Protein AF-A0A3C1F2N9-F1 (afdb_monomer)

Radius of gyration: 32.46 Å; Cα contacts (8 Å, |Δi|>4): 473; chains: 1; bounding box: 96×46×78 Å

pLDDT: mean 92.67, std 8.42, range [58.84, 98.56]

Solvent-accessible surface area (backbone atoms only — not comparable to full-atom values): 13634 Å² total; per-residue (Å²): 131,57,74,66,58,51,49,56,52,47,53,58,48,49,55,59,59,73,67,54,66,86,82,80,85,79,81,83,83,86,71,91,70,92,86,68,93,76,88,75,76,88,83,83,73,86,70,96,64,85,70,49,62,65,48,58,42,73,50,78,41,73,42,70,48,99,85,72,48,78,41,68,51,26,33,44,36,40,30,24,70,28,46,51,86,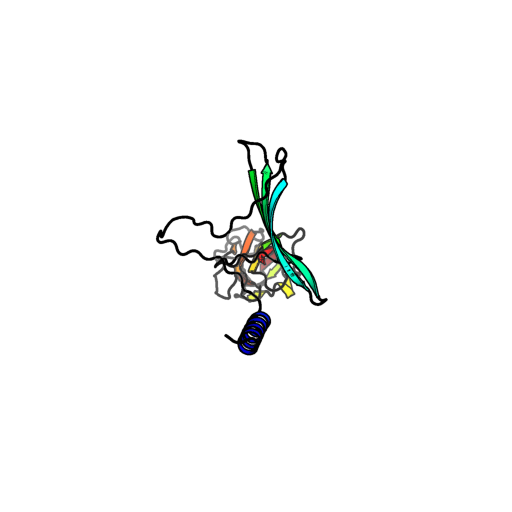100,60,62,38,72,48,78,46,80,50,55,60,73,99,63,77,89,79,71,90,54,98,61,92,83,62,50,79,46,81,46,97,66,59,38,55,29,94,84,23,71,50,52,59,33,44,60,39,69,65,40,81,42,57,35,43,80,57,35,66,40,72,80,58,27,50,26,37,31,33,42,39,37,36,24,26,65,50,13,46,84,36,84,74,70,23,33,48,30,43,13,46,49,87,48,85,100,50,54,92,43,68,39,60,30,43,56,35,60,55,61,44,79,28,74,40,75,46,77,39,49,28,29,95,68,28,24,37,20,38,32,35,35,34,77,42,81,50,31,24,28,32,33,47,33,36,43,28,36,25,79

Nearest PDB structures (foldseek):
  5awq-assembly1_A  TM=3.023E-01  e=1.878E-04  Arthrobacter globiformis
  2zex-assembly1_A  TM=3.766E-01  e=2.790E-01  Caldanaerobius polysaccharolyticus
  2w87-assembly2_B  TM=3.533E-01  e=3.443E-01  Cellvibrio japonicus
  8dhl-assembly1_A  TM=2.634E-01  e=5.823E-01  Tannerella forsythia
  4xup-assembly4_D  TM=3.155E-01  e=1.850E+00  Paenibacillus barcinonensis

Foldseek 3Di:
DDPVVVVVVVVVVVVVVVPDPDDDDDQDDDDPDDDDDDDSDDWDDDDPDQDAFFDKTKDFDWDADPVRDIDGQKMWMKGFNGSDPPPTDIDIDITGPDDDDPDDPDPDDAWDKDFAPFWQFFPVFAFFFAAWDAWDKDPCCVGRVDDKQFFKFKKKKKKFFQPQQQDPPQFFKAKAQDRDGPDHPDTQGRHNPHHRDMGIDIDIYTHYRTRIMIMGGHYPGGRGMTIHMITRITID

Mean predicted aligned error: 10.33 Å

Secondary structure (DSSP, 8-state):
--HHHHHHHHHHHHHHHHT--S---------S-SS----S-------SS---TT-EEEEEEEEE-TTS-EEEEEEEEEEEEE-STTS-EEEEEEEESSS-------SS----EEEEEEEE--TTSEEEEE--EEEEEE-HHHHS-PPTT-SEEEEEEEEEETTGGG--S--EEEEESS--TT--SEEEE-TTSPTTPPEEEEEEEE--SSS-EEEEEE-SSTT-EEEEEEEEEEE-

Structure (mmCIF, N/CA/C/O backbone):
data_AF-A0A3C1F2N9-F1
#
_entry.id   AF-A0A3C1F2N9-F1
#
loop_
_atom_site.group_PDB
_atom_site.id
_atom_site.type_symbol
_atom_site.label_atom_id
_atom_site.label_alt_id
_atom_site.label_comp_id
_atom_site.label_asym_id
_atom_site.label_entity_id
_atom_site.label_seq_id
_atom_site.pdbx_PDB_ins_code
_atom_site.Cartn_x
_atom_site.Cartn_y
_atom_site.Cartn_z
_atom_site.occupancy
_atom_site.B_iso_or_equiv
_atom_site.auth_seq_id
_atom_site.auth_comp_id
_atom_site.auth_asym_id
_atom_site.auth_atom_id
_atom_site.pdbx_PDB_model_num
ATOM 1 N N . MET A 1 1 ? -65.273 -6.745 33.986 1.00 74.75 1 MET A N 1
ATOM 2 C CA . MET A 1 1 ? -64.503 -7.707 33.183 1.00 74.75 1 MET A CA 1
ATOM 3 C C . MET A 1 1 ? -64.586 -9.055 33.870 1.00 74.75 1 MET A C 1
ATOM 5 O O . MET A 1 1 ? -64.171 -9.152 35.025 1.00 74.75 1 MET A O 1
ATOM 9 N N . ASN A 1 2 ? -65.210 -10.035 33.226 1.00 91.38 2 ASN A N 1
ATOM 10 C CA . ASN A 1 2 ? -65.365 -11.382 33.776 1.00 91.38 2 ASN A CA 1
ATOM 11 C C . ASN A 1 2 ? -64.023 -12.151 33.722 1.00 91.38 2 ASN A C 1
ATOM 13 O O . ASN A 1 2 ? -63.030 -11.664 33.172 1.00 91.38 2 ASN A O 1
ATOM 17 N N . ALA A 1 3 ? -63.949 -13.314 34.372 1.00 90.75 3 ALA A N 1
ATOM 18 C CA . ALA A 1 3 ? -62.704 -14.081 34.462 1.00 90.75 3 ALA A CA 1
ATOM 19 C C . ALA A 1 3 ? -62.175 -14.512 33.080 1.00 90.75 3 ALA A C 1
ATOM 21 O O . ALA A 1 3 ? -60.969 -14.463 32.847 1.00 90.75 3 ALA A O 1
ATOM 22 N N . GLU A 1 4 ? -63.068 -14.842 32.150 1.00 94.00 4 GLU A N 1
ATOM 23 C CA . GLU A 1 4 ? -62.726 -15.261 30.787 1.00 94.00 4 GLU A CA 1
ATOM 24 C C . GLU A 1 4 ? -62.135 -14.109 29.966 1.00 94.00 4 GLU A C 1
ATOM 26 O O . GLU A 1 4 ? -61.122 -14.273 29.292 1.00 94.00 4 GLU A O 1
ATOM 31 N N . GLU A 1 5 ? -62.683 -12.902 30.094 1.00 94.56 5 GLU A N 1
ATOM 32 C CA . GLU A 1 5 ? -62.154 -11.694 29.457 1.00 94.56 5 GLU A CA 1
ATOM 33 C C . GLU A 1 5 ? -60.756 -11.335 29.984 1.00 94.56 5 GLU A C 1
ATOM 35 O O . GLU A 1 5 ? -59.907 -10.867 29.222 1.00 94.56 5 GLU A O 1
ATOM 40 N N . ARG A 1 6 ? -60.482 -11.585 31.274 1.00 94.06 6 ARG A N 1
ATOM 41 C CA . ARG A 1 6 ? -59.146 -11.386 31.867 1.00 94.06 6 ARG A CA 1
ATOM 42 C C . ARG A 1 6 ? -58.133 -12.385 31.319 1.00 94.06 6 ARG A C 1
ATOM 44 O O . ARG A 1 6 ? -57.010 -11.983 31.018 1.00 94.06 6 ARG A O 1
ATOM 51 N N . ILE A 1 7 ? -58.526 -13.650 31.184 1.00 94.12 7 ILE A N 1
ATOM 52 C CA . ILE A 1 7 ? -57.681 -14.720 30.639 1.00 94.12 7 ILE A CA 1
ATOM 53 C C . ILE A 1 7 ? -57.395 -14.455 29.158 1.00 94.12 7 ILE A C 1
ATOM 55 O O . ILE A 1 7 ? -56.233 -14.382 28.773 1.00 94.12 7 ILE A O 1
ATOM 59 N N . ALA A 1 8 ? -58.415 -14.140 28.358 1.00 92.94 8 ALA A N 1
ATOM 60 C CA . ALA A 1 8 ? -58.239 -13.804 26.947 1.00 92.94 8 ALA A CA 1
ATOM 61 C C . ALA A 1 8 ? -57.370 -12.546 26.741 1.00 92.94 8 ALA A C 1
ATOM 63 O O . ALA A 1 8 ? -56.614 -12.449 25.773 1.00 92.94 8 ALA A O 1
ATOM 64 N N . ALA A 1 9 ? -57.451 -11.557 27.638 1.00 91.69 9 ALA A N 1
ATOM 65 C CA . ALA A 1 9 ? -56.579 -10.384 27.599 1.00 91.69 9 ALA A CA 1
ATOM 66 C C . ALA A 1 9 ? -55.122 -10.721 27.962 1.00 91.69 9 ALA A C 1
ATOM 68 O O . ALA A 1 9 ? -54.203 -10.144 27.375 1.00 91.69 9 ALA A O 1
ATOM 69 N N . LEU A 1 10 ? -54.912 -11.646 28.904 1.00 92.06 10 LEU A N 1
ATOM 70 C CA . LEU A 1 10 ? -53.595 -12.167 29.274 1.00 92.06 10 LEU A CA 1
ATOM 71 C C . LEU A 1 10 ? -52.979 -12.973 28.131 1.00 92.06 10 LEU A C 1
ATOM 73 O O . LEU A 1 10 ? -51.856 -12.675 27.741 1.00 92.06 10 LEU A O 1
ATOM 77 N N . GLU A 1 11 ? -53.723 -13.888 27.518 1.00 93.00 11 GLU A N 1
ATOM 78 C CA . GLU A 1 11 ? -53.272 -14.686 26.370 1.00 93.00 11 GLU A CA 1
ATOM 79 C C . GLU A 1 11 ? -52.889 -13.797 25.179 1.00 93.00 11 GLU A C 1
ATOM 81 O O . GLU A 1 11 ? -51.814 -13.945 24.604 1.00 93.00 11 GLU A O 1
ATOM 86 N N . ARG A 1 12 ? -53.686 -12.761 24.871 1.00 90.62 12 ARG A N 1
ATOM 87 C CA . ARG A 1 12 ? -53.341 -11.762 23.836 1.00 90.62 12 ARG A CA 1
ATOM 88 C C . ARG A 1 12 ? -52.124 -10.909 24.184 1.00 90.62 12 ARG A C 1
ATOM 90 O O . ARG A 1 12 ? -51.544 -10.263 23.308 1.00 90.62 12 ARG A O 1
ATOM 97 N N . ARG A 1 13 ? -51.795 -10.778 25.466 1.00 87.31 13 ARG A N 1
ATOM 98 C CA . ARG A 1 13 ? -50.642 -10.004 25.933 1.00 87.31 13 ARG A CA 1
ATOM 99 C C . ARG A 1 13 ? -49.384 -10.866 25.931 1.00 87.31 13 ARG A C 1
ATOM 101 O O . ARG A 1 13 ? -48.349 -10.364 25.516 1.00 87.31 13 ARG A O 1
ATOM 108 N N . ILE A 1 14 ? -49.508 -12.141 26.284 1.00 82.88 14 ILE A N 1
ATOM 109 C CA . ILE A 1 14 ? -48.462 -13.164 26.185 1.00 82.88 14 ILE A CA 1
ATOM 110 C C . ILE A 1 14 ? -48.089 -13.392 24.716 1.00 82.88 14 ILE A C 1
ATOM 112 O O . ILE A 1 14 ? -46.936 -13.184 24.359 1.00 82.88 14 ILE A O 1
ATOM 116 N N . ALA A 1 15 ? -49.064 -13.604 23.827 1.00 80.38 15 ALA A N 1
ATOM 117 C CA . ALA A 1 15 ? -48.811 -13.754 22.390 1.00 80.38 15 ALA A CA 1
ATOM 118 C C . ALA A 1 15 ? -48.141 -12.514 21.758 1.00 80.38 15 ALA A C 1
ATOM 120 O O . ALA A 1 15 ? -47.354 -12.617 20.820 1.00 80.38 15 ALA A O 1
ATOM 121 N N . ARG A 1 16 ? -48.419 -11.312 22.287 1.00 77.44 16 ARG A N 1
ATOM 122 C CA . ARG A 1 16 ? -47.748 -10.068 21.869 1.00 77.44 16 ARG A CA 1
ATOM 123 C C . ARG A 1 16 ? -46.351 -9.892 22.445 1.00 77.44 16 ARG A C 1
ATOM 125 O O . ARG A 1 16 ? -45.623 -9.054 21.931 1.00 77.44 16 ARG A O 1
ATOM 132 N N . LEU A 1 17 ? -46.006 -10.598 23.515 1.00 73.06 17 LEU A N 1
ATOM 133 C CA . LEU A 1 17 ? -44.662 -10.610 24.085 1.00 73.06 17 LEU A CA 1
ATOM 134 C C . LEU A 1 17 ? -43.795 -11.661 23.384 1.00 73.06 17 LEU A C 1
ATOM 136 O O . LEU A 1 17 ? -42.648 -11.364 23.077 1.00 73.06 17 LEU A O 1
ATOM 140 N N . GLU A 1 18 ? -44.368 -12.818 23.052 1.00 75.88 18 GLU A N 1
ATOM 141 C CA . GLU A 1 18 ? -43.702 -13.915 22.337 1.00 75.88 18 GLU A CA 1
ATOM 142 C C . GLU A 1 18 ? -43.417 -13.589 20.861 1.00 75.88 18 GLU A C 1
ATOM 144 O O . GLU A 1 18 ? -42.431 -14.063 20.311 1.00 75.88 18 GLU A O 1
ATOM 149 N N . ASN A 1 19 ? -44.230 -12.735 20.223 1.00 66.25 19 ASN A N 1
ATOM 150 C CA . ASN A 1 19 ? -44.076 -12.354 18.811 1.00 66.25 19 ASN A CA 1
ATOM 151 C C . ASN A 1 19 ? -43.310 -11.032 18.592 1.00 66.25 19 ASN A C 1
ATOM 153 O O . ASN A 1 19 ? -43.388 -10.419 17.525 1.00 66.25 19 ASN A O 1
ATOM 157 N N . ARG A 1 20 ? -42.605 -10.524 19.610 1.00 61.69 20 ARG A N 1
ATOM 158 C CA . ARG A 1 20 ? -41.685 -9.396 19.413 1.00 61.69 20 ARG A CA 1
ATOM 159 C C . ARG A 1 20 ? -40.418 -9.997 18.824 1.00 61.69 20 ARG A C 1
ATOM 161 O O . ARG A 1 20 ? -39.712 -10.712 19.524 1.00 61.69 20 ARG A O 1
ATOM 168 N N . GLY A 1 21 ? -40.146 -9.721 17.549 1.00 67.88 21 GLY A N 1
ATOM 169 C CA . GLY A 1 21 ? -38.832 -9.989 16.957 1.00 67.88 21 GLY A CA 1
ATOM 170 C C . GLY A 1 21 ? -37.690 -9.390 17.802 1.00 67.88 21 GLY A C 1
ATOM 171 O O . GLY A 1 21 ? -37.959 -8.692 18.787 1.00 67.88 21 GLY A O 1
ATOM 172 N N . PRO A 1 22 ? -36.419 -9.641 17.441 1.00 68.06 22 PRO A N 1
ATOM 173 C CA . PRO A 1 22 ? -35.274 -9.228 18.249 1.00 68.06 22 PRO A CA 1
ATOM 174 C C . PRO A 1 22 ? -35.397 -7.756 18.660 1.00 68.06 22 PRO A C 1
ATOM 176 O O . PRO A 1 22 ? -35.667 -6.872 17.844 1.00 68.06 22 PRO A O 1
ATOM 179 N N . LEU A 1 23 ? -35.285 -7.514 19.964 1.00 64.56 23 LEU A N 1
ATOM 180 C CA . LEU A 1 23 ? -35.515 -6.212 20.574 1.00 64.56 23 LEU A CA 1
ATOM 181 C C . LEU A 1 23 ? -34.331 -5.306 20.209 1.00 64.56 23 LEU A C 1
ATOM 183 O O . LEU A 1 23 ? -33.275 -5.376 20.827 1.00 64.56 23 LEU A O 1
ATOM 187 N N . MET A 1 24 ? -34.482 -4.491 19.165 1.00 72.75 24 MET A N 1
ATOM 188 C CA . MET A 1 24 ? -33.452 -3.533 18.761 1.00 72.75 24 MET A CA 1
ATOM 189 C C . MET A 1 24 ? -33.426 -2.371 19.762 1.00 72.75 24 MET A C 1
ATOM 191 O O . MET A 1 24 ? -34.362 -1.571 19.821 1.00 72.75 24 MET A O 1
ATOM 195 N N . GLY A 1 25 ? -32.372 -2.293 20.575 1.00 79.12 25 GLY A N 1
ATOM 196 C CA . GLY A 1 25 ? -32.116 -1.146 21.443 1.00 79.12 25 GLY A CA 1
ATOM 197 C C . GLY A 1 25 ? -31.547 0.014 20.630 1.00 79.12 25 GLY A C 1
ATOM 198 O O . GLY A 1 25 ? -30.480 -0.121 20.042 1.00 79.12 25 GLY A O 1
ATOM 199 N N . ALA A 1 26 ? -32.252 1.143 20.587 1.00 82.31 26 ALA A N 1
ATOM 200 C CA . ALA A 1 26 ? -31.750 2.387 20.010 1.00 82.31 26 ALA A CA 1
ATOM 201 C C . ALA A 1 26 ? -31.610 3.440 21.116 1.00 82.31 26 ALA A C 1
ATOM 203 O O . ALA A 1 26 ? -32.555 3.677 21.871 1.00 82.31 26 ALA A O 1
ATOM 204 N N . PHE A 1 27 ? -30.442 4.074 21.190 1.00 87.81 27 PHE A N 1
ATOM 205 C CA . PHE A 1 27 ? -30.207 5.275 21.989 1.00 87.81 27 PHE A CA 1
ATOM 206 C C . PHE A 1 27 ? -30.255 6.462 21.024 1.00 87.81 27 PHE A C 1
ATOM 208 O O . PHE A 1 27 ? -29.579 6.444 20.000 1.00 87.81 27 PHE A O 1
ATOM 215 N N . THR A 1 28 ? -31.146 7.427 21.258 1.00 88.38 28 THR A N 1
ATOM 216 C CA . THR A 1 28 ? -31.300 8.602 20.386 1.00 88.38 28 THR A CA 1
ATOM 217 C C . THR A 1 28 ? -31.839 9.771 21.194 1.00 88.38 28 THR A C 1
ATOM 219 O O . THR A 1 28 ? -32.863 9.632 21.869 1.00 88.38 28 THR A O 1
ATOM 222 N N . MET A 1 29 ? -31.207 10.938 21.080 1.00 87.50 29 MET A N 1
ATOM 223 C CA . MET A 1 29 ? -31.711 12.196 21.618 1.00 87.50 29 MET A CA 1
ATOM 224 C C . MET A 1 29 ? -31.831 13.246 20.510 1.00 87.50 29 MET A C 1
ATOM 226 O O . MET A 1 29 ? -31.045 13.300 19.572 1.00 87.50 29 MET A O 1
ATOM 230 N N . LYS A 1 30 ? -32.846 14.110 20.600 1.00 90.88 30 LYS A N 1
ATOM 231 C CA . LYS A 1 30 ? -33.074 15.185 19.623 1.00 90.88 30 LYS A CA 1
ATOM 232 C C . LYS A 1 30 ? -33.126 16.547 20.319 1.00 90.88 30 LYS A C 1
ATOM 234 O O . LYS A 1 30 ? -34.219 17.087 20.511 1.00 90.88 30 LYS A O 1
ATOM 239 N N . PRO A 1 31 ? -31.976 17.095 20.747 1.00 89.75 31 PRO A N 1
ATOM 240 C CA . PRO A 1 31 ? -31.937 18.410 21.367 1.00 89.75 31 PRO A CA 1
ATOM 241 C C . PRO A 1 31 ? -32.157 19.514 20.325 1.00 89.75 31 PRO A C 1
ATOM 243 O O . PRO A 1 31 ? -31.911 19.333 19.135 1.00 89.75 31 PRO A O 1
ATOM 246 N N . ALA A 1 32 ? -32.633 20.675 20.778 1.00 92.31 32 ALA A N 1
ATOM 247 C CA . ALA A 1 32 ? -32.850 21.837 19.911 1.00 92.31 32 ALA A CA 1
ATOM 248 C C . ALA A 1 32 ? -31.547 22.585 19.560 1.00 92.31 32 ALA A C 1
ATOM 250 O O . ALA A 1 32 ? -31.518 23.341 18.592 1.00 92.31 32 ALA A O 1
ATOM 251 N N . ALA A 1 33 ? -30.482 22.394 20.346 1.00 91.06 33 ALA A N 1
ATOM 252 C CA . ALA A 1 33 ? -29.176 22.987 20.089 1.00 91.06 33 ALA A CA 1
ATOM 253 C C . ALA A 1 33 ? -28.504 22.313 18.883 1.00 91.06 33 ALA A C 1
ATOM 255 O O . ALA A 1 33 ? -28.470 21.090 18.785 1.00 91.06 33 ALA A O 1
ATOM 256 N N . THR A 1 34 ? -27.962 23.114 17.965 1.00 91.75 34 THR A N 1
ATOM 257 C CA . THR A 1 34 ? -27.444 22.634 16.671 1.00 91.75 34 THR A CA 1
ATOM 258 C C . THR A 1 34 ? -25.924 22.472 16.633 1.00 91.75 34 THR A C 1
ATOM 260 O O . THR A 1 34 ? -25.379 22.086 15.604 1.00 91.75 34 THR A O 1
ATOM 263 N N . ASN A 1 35 ? -25.221 22.822 17.710 1.00 88.12 35 ASN A N 1
ATOM 264 C CA . ASN A 1 35 ? -23.758 22.920 17.743 1.00 88.12 35 ASN A CA 1
ATOM 265 C C . ASN A 1 35 ? -23.167 22.598 19.127 1.00 88.12 35 ASN A C 1
ATOM 267 O O . ASN A 1 35 ? -22.159 23.176 19.530 1.00 88.12 35 ASN A O 1
ATOM 271 N N . THR A 1 36 ? -23.802 21.692 19.865 1.00 92.00 36 THR A N 1
ATOM 272 C CA . THR A 1 36 ? -23.346 21.247 21.187 1.00 92.00 36 THR A CA 1
ATOM 273 C C . THR A 1 36 ? -23.071 19.751 21.170 1.00 92.00 36 THR A C 1
ATOM 275 O O . THR A 1 36 ? -23.810 19.001 20.535 1.00 92.00 36 THR A O 1
ATOM 278 N N . VAL A 1 37 ? -22.036 19.314 21.888 1.00 89.38 37 VAL A N 1
ATOM 279 C CA . VAL A 1 37 ? -21.793 17.886 22.138 1.00 89.38 37 VAL A CA 1
ATOM 280 C C . VAL A 1 37 ? -22.888 17.351 23.056 1.00 89.38 37 VAL A C 1
ATOM 282 O O . VAL A 1 37 ? -23.317 18.036 23.985 1.00 89.38 37 VAL A O 1
ATOM 285 N N . VAL A 1 38 ? -23.363 16.147 22.757 1.00 91.06 38 VAL A N 1
ATOM 286 C CA . VAL A 1 38 ? -24.463 15.489 23.450 1.00 91.06 38 VAL A CA 1
ATOM 287 C C . VAL A 1 38 ? -24.060 14.048 23.728 1.00 91.06 38 VAL A C 1
ATOM 289 O O . VAL A 1 38 ? -23.793 13.298 22.791 1.00 91.06 38 VAL A O 1
ATOM 292 N N . ASP A 1 39 ? -24.052 13.659 24.999 1.00 91.75 39 ASP A N 1
ATOM 293 C CA . ASP A 1 39 ? -23.747 12.287 25.397 1.00 91.75 39 ASP A CA 1
ATOM 294 C C . ASP A 1 39 ? -25.025 11.437 25.349 1.00 91.75 39 ASP A C 1
ATOM 296 O O . ASP A 1 39 ? -25.933 11.614 26.162 1.00 91.75 39 ASP A O 1
ATOM 300 N N . GLU A 1 40 ? -25.115 10.513 24.391 1.00 89.31 40 GLU A N 1
ATOM 301 C CA . GLU A 1 40 ? -26.252 9.580 24.280 1.00 89.31 40 GLU A CA 1
ATOM 302 C C . GLU A 1 40 ? -26.006 8.240 24.994 1.00 89.31 40 GLU A C 1
ATOM 304 O O . GLU A 1 40 ? -26.956 7.570 25.400 1.00 89.31 40 GLU A O 1
ATOM 309 N N . LEU A 1 41 ? -24.737 7.861 25.182 1.00 90.25 41 LEU A N 1
ATOM 310 C CA . LEU A 1 41 ? -24.313 6.648 25.879 1.00 90.25 41 LEU A CA 1
ATOM 311 C C . LEU A 1 41 ? -23.116 6.965 26.783 1.00 90.25 41 LEU A C 1
ATOM 313 O O . LEU A 1 41 ? -22.061 7.372 26.304 1.00 90.25 41 LEU A O 1
ATOM 317 N N . ARG A 1 42 ? -23.274 6.741 28.091 1.00 91.00 42 ARG A N 1
ATOM 318 C CA . ARG A 1 42 ? -22.216 6.896 29.098 1.00 91.00 42 ARG A CA 1
ATOM 319 C C . ARG A 1 42 ? -21.815 5.522 29.624 1.00 91.00 42 ARG A C 1
ATOM 321 O O . ARG A 1 42 ? -22.654 4.807 30.168 1.00 91.00 42 ARG A O 1
ATOM 328 N N . VAL A 1 43 ? -20.540 5.173 29.474 1.00 92.88 43 VAL A N 1
ATOM 329 C CA . VAL A 1 43 ? -19.970 3.902 29.940 1.00 92.88 43 VAL A CA 1
ATOM 330 C C . VAL A 1 43 ? -18.891 4.215 30.963 1.00 92.88 43 VAL A C 1
ATOM 332 O O . VAL A 1 43 ? -17.950 4.944 30.662 1.00 92.88 43 VAL A O 1
ATOM 335 N N . GLU A 1 44 ? -19.031 3.695 32.181 1.00 94.19 44 GLU A N 1
ATOM 336 C CA . GLU A 1 44 ? -18.124 4.030 33.278 1.00 94.19 44 GLU A CA 1
ATOM 337 C C . GLU A 1 44 ? -17.705 2.821 34.088 1.00 94.19 44 GLU A C 1
ATOM 339 O O . GLU A 1 44 ? -18.496 1.924 34.381 1.00 94.19 44 GLU A O 1
ATOM 344 N N . ARG A 1 45 ? -16.449 2.866 34.528 1.00 93.88 45 ARG A N 1
ATOM 345 C CA . ARG A 1 45 ? -15.900 1.975 35.537 1.00 93.88 45 ARG A CA 1
ATOM 346 C C . ARG A 1 45 ? -15.325 2.817 36.666 1.00 93.88 45 ARG A C 1
ATOM 348 O O . ARG A 1 45 ? -14.465 3.660 36.436 1.00 93.88 45 ARG A O 1
ATOM 355 N N . LEU A 1 46 ? -15.761 2.536 37.888 1.00 94.19 46 LEU A N 1
ATOM 356 C CA . LEU A 1 46 ? -15.218 3.119 39.114 1.00 94.19 46 LEU A CA 1
ATOM 357 C C . LEU A 1 46 ? -14.480 2.033 39.907 1.00 94.19 46 LEU A C 1
ATOM 359 O O . LEU A 1 46 ? -14.834 0.855 39.831 1.00 94.19 46 LEU A O 1
ATOM 363 N N . CYS A 1 47 ? -13.463 2.417 40.677 1.00 93.62 47 CYS A N 1
ATOM 364 C CA . CYS A 1 47 ? -12.799 1.534 41.635 1.00 93.62 47 CYS A CA 1
ATOM 365 C C . CYS A 1 47 ? -12.998 2.049 43.063 1.00 93.62 47 CYS A C 1
ATOM 367 O O . CYS A 1 47 ? -13.053 3.252 43.298 1.00 93.62 47 CYS A O 1
ATOM 369 N N . SER A 1 48 ? -13.099 1.134 44.027 1.00 94.75 48 SER A N 1
ATOM 370 C CA . SER A 1 48 ? -13.200 1.471 45.454 1.00 94.75 48 SER A CA 1
ATOM 371 C C . SER A 1 48 ? -11.849 1.795 46.106 1.00 94.75 48 SER A C 1
ATOM 373 O O . SER A 1 48 ? -11.819 2.267 47.239 1.00 94.75 48 SER A O 1
ATOM 375 N N . GLY A 1 49 ? -10.738 1.522 45.414 1.00 94.38 49 GLY A N 1
ATOM 376 C CA . GLY A 1 49 ? -9.379 1.869 45.832 1.00 94.38 49 GLY A CA 1
ATOM 377 C C . GLY A 1 49 ? -8.773 2.984 44.978 1.00 94.38 49 GLY A C 1
ATOM 378 O O . GLY A 1 49 ? -9.461 3.612 44.175 1.00 94.38 49 GLY A O 1
ATOM 379 N N . THR A 1 50 ? -7.467 3.202 45.121 1.00 95.00 50 THR A N 1
ATOM 380 C CA . THR A 1 50 ? -6.716 4.112 44.246 1.00 95.00 50 THR A CA 1
ATOM 381 C C . THR A 1 50 ? -6.616 3.512 42.846 1.00 95.00 50 THR A C 1
ATOM 383 O O . THR A 1 50 ? -6.096 2.408 42.683 1.00 95.00 50 THR A O 1
ATOM 386 N N . ALA A 1 51 ? -7.115 4.232 41.841 1.00 95.94 51 ALA A N 1
ATOM 387 C CA . ALA A 1 51 ? -6.973 3.848 40.443 1.00 95.94 51 ALA A CA 1
ATOM 388 C C . ALA A 1 51 ? -5.488 3.700 40.074 1.00 95.94 51 ALA A C 1
ATOM 390 O O . ALA A 1 51 ? -4.681 4.579 40.376 1.00 95.94 51 ALA A O 1
ATOM 391 N N . ALA A 1 52 ? -5.143 2.590 39.430 1.00 96.62 52 ALA A N 1
ATOM 392 C CA . ALA A 1 52 ? -3.797 2.308 38.944 1.00 96.62 52 ALA A CA 1
ATOM 393 C C . ALA A 1 52 ? -3.750 2.389 37.413 1.00 96.62 52 ALA A C 1
ATOM 395 O O . ALA A 1 52 ? -4.789 2.296 36.749 1.00 96.62 52 ALA A O 1
ATOM 396 N N . ASP A 1 53 ? -2.546 2.544 36.866 1.00 97.25 53 ASP A N 1
ATOM 397 C CA . ASP A 1 53 ? -2.304 2.527 35.423 1.00 97.25 53 ASP A CA 1
ATOM 398 C C . ASP A 1 53 ? -2.883 1.247 34.800 1.00 97.25 53 ASP A C 1
ATOM 400 O O . ASP A 1 53 ? -2.775 0.152 35.358 1.00 97.25 53 ASP A O 1
ATOM 404 N N . GLY A 1 54 ? -3.550 1.390 33.657 1.00 94.75 54 GLY A N 1
ATOM 405 C CA . GLY A 1 54 ? -4.281 0.310 32.997 1.00 94.75 54 GLY A CA 1
ATOM 406 C C . GLY A 1 54 ? -5.749 0.176 33.416 1.00 94.75 54 GLY A C 1
ATOM 407 O O . GLY A 1 54 ? -6.454 -0.677 32.874 1.00 94.75 54 GLY A O 1
ATOM 408 N N . ILE A 1 55 ? -6.261 1.003 34.339 1.00 96.75 55 ILE A N 1
ATOM 409 C CA . ILE A 1 55 ? -7.712 1.081 34.555 1.00 96.75 55 ILE A CA 1
ATOM 410 C C . ILE A 1 55 ? -8.403 1.617 33.292 1.00 96.75 55 ILE A C 1
ATOM 412 O O . ILE A 1 55 ? -7.956 2.583 32.681 1.00 96.75 55 ILE A O 1
ATOM 416 N N . GLY A 1 56 ? -9.509 0.995 32.897 1.00 95.38 56 GLY A N 1
ATOM 417 C CA . GLY A 1 56 ? -10.228 1.357 31.680 1.00 95.38 56 GLY A CA 1
ATOM 418 C C . GLY A 1 56 ? -11.631 0.774 31.623 1.00 95.38 56 GLY A C 1
ATOM 419 O O . GLY A 1 56 ? -12.009 -0.034 32.480 1.00 95.38 56 GLY A O 1
ATOM 420 N N . VAL A 1 57 ? -12.384 1.200 30.615 1.00 96.81 57 VAL A N 1
ATOM 421 C CA . VAL A 1 57 ? -13.756 0.785 30.311 1.00 96.81 57 VAL A CA 1
ATOM 422 C C . VAL A 1 57 ? -13.854 0.412 28.833 1.00 96.81 57 VAL A C 1
ATOM 424 O O . VAL A 1 57 ? -13.138 0.990 28.019 1.00 96.81 57 VAL A O 1
ATOM 427 N N . GLY A 1 58 ? -14.722 -0.540 28.491 1.00 95.19 58 GLY A N 1
ATOM 428 C CA . GLY A 1 58 ? -14.854 -1.043 27.127 1.00 95.19 58 GLY A CA 1
ATOM 429 C C . GLY A 1 58 ? -16.294 -1.321 26.711 1.00 95.19 58 GLY A C 1
ATOM 430 O O . GLY A 1 58 ? -17.183 -1.488 27.549 1.00 95.19 58 GLY A O 1
ATOM 431 N N . LEU A 1 59 ? -16.501 -1.364 25.399 1.00 95.00 59 LEU A N 1
ATOM 432 C CA . LEU A 1 59 ? -17.724 -1.770 24.716 1.00 95.00 59 LEU A CA 1
ATOM 433 C C . LEU A 1 59 ? -17.396 -2.970 23.817 1.00 95.00 59 LEU A C 1
ATOM 435 O O . LEU A 1 59 ? -16.874 -2.763 22.718 1.00 95.00 59 LEU A O 1
ATOM 439 N N . PRO A 1 60 ? -17.672 -4.206 24.267 1.00 93.94 60 PRO A N 1
ATOM 440 C CA . PRO A 1 60 ? -17.446 -5.391 23.455 1.00 93.94 60 PRO A CA 1
ATOM 441 C C . PRO A 1 60 ? -18.584 -5.605 22.450 1.00 93.94 60 PRO A C 1
ATOM 443 O O . PRO A 1 60 ? -19.763 -5.403 22.757 1.00 93.94 60 PRO A O 1
ATOM 446 N N . PHE A 1 61 ? -18.230 -6.081 21.263 1.00 93.75 61 PHE A N 1
ATOM 447 C CA . PHE A 1 61 ? -19.149 -6.511 20.217 1.00 93.75 61 PHE A CA 1
ATOM 448 C C . PHE A 1 61 ? -19.090 -8.030 20.107 1.00 93.75 61 PHE A C 1
ATOM 450 O O . PHE A 1 61 ? -18.125 -8.596 19.602 1.00 93.75 61 PHE A O 1
ATOM 457 N N . MET A 1 62 ? -20.141 -8.678 20.596 1.00 94.69 62 MET A N 1
ATOM 458 C CA . MET A 1 62 ? -20.255 -10.132 20.648 1.00 94.69 62 MET A CA 1
ATOM 459 C C . MET A 1 62 ? -21.033 -10.645 19.434 1.00 94.69 62 MET A C 1
ATOM 461 O O . MET A 1 62 ? -22.083 -10.090 19.098 1.00 94.69 62 MET A O 1
ATOM 465 N N 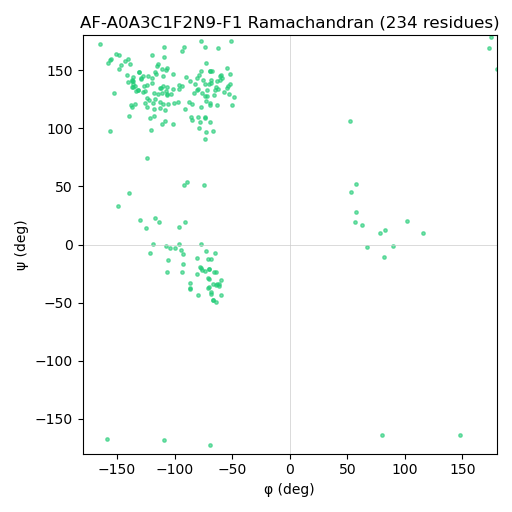. VAL A 1 63 ? -20.532 -11.687 18.778 1.00 93.75 63 VAL A N 1
ATOM 466 C CA . VAL A 1 63 ? -21.135 -12.295 17.586 1.00 93.75 63 VAL A CA 1
ATOM 467 C C . VAL A 1 63 ? -21.080 -13.816 17.715 1.00 93.75 63 VAL A C 1
ATOM 469 O O . VAL A 1 63 ? -20.109 -14.363 18.224 1.00 93.75 63 VAL A O 1
ATOM 472 N N . GLU A 1 64 ? -22.136 -14.495 17.274 1.00 96.00 64 GLU A N 1
ATOM 473 C CA . GLU A 1 64 ? -22.193 -15.959 17.236 1.00 96.00 64 GLU A CA 1
ATOM 474 C C . GLU A 1 64 ? -21.369 -16.506 16.056 1.00 96.00 64 GLU A C 1
ATOM 476 O O . GLU A 1 64 ? -21.509 -16.040 14.921 1.00 96.00 64 GLU A O 1
ATOM 481 N N . ASP A 1 65 ? -20.501 -17.478 16.326 1.00 93.19 65 ASP A N 1
ATOM 482 C CA . ASP A 1 65 ? -19.737 -18.215 15.327 1.00 93.19 65 ASP A CA 1
ATOM 483 C C . ASP A 1 65 ? -20.602 -19.278 14.618 1.00 93.19 65 ASP A C 1
ATOM 485 O O . ASP A 1 65 ? -21.759 -19.536 14.954 1.00 93.19 65 ASP A O 1
ATOM 489 N N . ALA A 1 66 ? -20.035 -19.944 13.610 1.00 94.19 66 ALA A N 1
ATOM 490 C CA . ALA A 1 66 ? -20.745 -20.992 12.871 1.00 94.19 66 ALA A CA 1
ATOM 491 C C . ALA A 1 66 ? -21.024 -22.264 13.699 1.00 94.19 66 ALA A C 1
ATOM 493 O O . ALA A 1 66 ? -21.783 -23.129 13.258 1.00 94.19 66 ALA A O 1
ATOM 494 N N . SER A 1 67 ? -20.395 -22.396 14.866 1.00 95.75 67 SER A N 1
ATOM 495 C CA . SER A 1 67 ? -20.564 -23.516 15.793 1.00 95.75 67 SER A CA 1
ATOM 496 C C . SER A 1 67 ? -21.573 -23.206 16.907 1.00 95.75 67 SER A C 1
ATOM 498 O O . SER A 1 67 ? -21.825 -24.074 17.743 1.00 95.75 67 SER A O 1
ATOM 500 N N . GLY A 1 68 ? -22.165 -22.007 16.912 1.00 94.81 68 GLY A N 1
ATOM 501 C CA . GLY A 1 68 ? -23.122 -21.549 17.916 1.00 94.81 68 GLY A CA 1
ATOM 502 C C . GLY A 1 68 ? -22.490 -20.990 19.196 1.00 94.81 68 GLY A C 1
ATOM 503 O O . GLY A 1 68 ? -23.181 -20.818 20.201 1.00 94.81 68 GLY A O 1
ATOM 504 N N . ASN A 1 69 ? -21.182 -20.730 19.198 1.00 95.06 69 ASN A N 1
ATOM 505 C CA . ASN A 1 69 ? -20.496 -20.070 20.305 1.00 95.06 69 ASN A CA 1
ATOM 506 C C . ASN A 1 69 ? -20.576 -18.555 20.129 1.00 95.06 69 ASN A C 1
ATOM 508 O O . ASN A 1 69 ? -20.437 -18.053 19.022 1.00 95.06 69 ASN A O 1
ATOM 512 N N . VAL A 1 70 ? -20.767 -17.809 21.215 1.00 95.12 70 VAL A N 1
ATOM 513 C CA . VAL A 1 70 ? -20.698 -16.343 21.177 1.00 95.12 70 VAL A CA 1
ATOM 514 C C . VAL A 1 70 ? -19.271 -15.909 21.488 1.00 95.12 70 VAL A C 1
ATOM 516 O O . VAL A 1 70 ? -18.803 -16.115 22.607 1.00 95.12 70 VAL A O 1
ATOM 519 N N . ASP A 1 71 ? -18.627 -15.269 20.518 1.00 93.50 71 ASP A N 1
ATOM 520 C CA . ASP A 1 71 ? -17.264 -14.754 20.612 1.00 93.50 71 ASP A CA 1
ATOM 521 C C . ASP A 1 71 ? -17.240 -13.222 20.533 1.00 93.50 71 ASP A C 1
ATOM 523 O O . ASP A 1 71 ? -18.119 -12.581 19.951 1.00 93.50 71 ASP A O 1
ATOM 527 N N . GLU A 1 72 ? -16.199 -12.606 21.090 1.00 94.31 72 GLU A N 1
ATOM 528 C CA . GLU A 1 72 ? -15.955 -11.173 20.932 1.00 94.31 72 GLU A CA 1
ATOM 529 C C . GLU A 1 72 ? -15.353 -10.901 19.550 1.00 94.31 72 GLU A C 1
ATOM 531 O O . GLU A 1 72 ? -14.182 -11.174 19.296 1.00 94.31 72 GLU A O 1
ATOM 536 N N . ALA A 1 73 ? -16.158 -10.355 18.639 1.00 91.88 73 ALA A N 1
ATOM 537 C CA . ALA A 1 73 ? -15.728 -10.007 17.286 1.00 91.88 73 ALA A CA 1
ATOM 538 C C . ALA A 1 73 ? -14.884 -8.722 17.245 1.00 91.88 73 ALA A C 1
ATOM 540 O O . ALA A 1 73 ? -14.129 -8.496 16.296 1.00 91.88 73 ALA A O 1
ATOM 541 N N . GLY A 1 74 ? -15.007 -7.873 18.261 1.00 92.81 74 GLY A N 1
ATOM 542 C CA . GLY A 1 74 ? -14.211 -6.665 18.420 1.00 92.81 74 GLY A CA 1
ATOM 543 C C . GLY A 1 74 ? -14.669 -5.839 19.609 1.00 92.81 74 GLY A C 1
ATOM 544 O O . GLY A 1 74 ? -15.654 -6.169 20.267 1.00 92.81 74 GLY A O 1
ATOM 545 N N . ASN A 1 75 ? -13.982 -4.733 19.862 1.00 92.50 75 ASN A N 1
ATOM 546 C CA . ASN A 1 75 ? -14.255 -3.878 21.010 1.00 92.50 75 ASN A CA 1
ATOM 547 C C . ASN A 1 75 ? -13.777 -2.441 20.807 1.00 92.50 75 ASN A C 1
ATOM 549 O O . ASN A 1 75 ? -12.900 -2.153 19.989 1.00 92.50 75 ASN A O 1
ATOM 553 N N . ILE A 1 76 ? -14.365 -1.542 21.593 1.00 94.81 76 ILE A N 1
ATOM 554 C CA . ILE A 1 76 ? -13.880 -0.177 21.790 1.00 94.81 76 ILE A CA 1
ATOM 555 C C . ILE A 1 76 ? -13.521 -0.015 23.260 1.00 94.81 76 ILE A C 1
ATOM 557 O O . ILE A 1 76 ? -14.420 -0.042 24.097 1.00 94.81 76 ILE A O 1
ATOM 561 N N . ASP A 1 77 ? -12.252 0.237 23.561 1.00 95.00 77 ASP A N 1
ATOM 562 C CA . ASP A 1 77 ? -11.786 0.466 24.928 1.00 95.00 77 ASP A CA 1
ATOM 563 C C . ASP A 1 77 ? -11.229 1.873 25.103 1.00 95.00 77 ASP A C 1
ATOM 565 O O . ASP A 1 77 ? -10.610 2.435 24.202 1.00 95.00 77 ASP A O 1
ATOM 569 N N . VAL A 1 78 ? -11.376 2.414 26.308 1.00 95.44 78 VAL A N 1
ATOM 570 C CA . VAL A 1 78 ? -10.631 3.579 26.785 1.00 95.44 78 VAL A CA 1
ATOM 571 C C . VAL A 1 78 ? -9.884 3.176 28.046 1.00 95.44 78 VAL A C 1
ATOM 573 O O . VAL A 1 78 ? -10.488 2.701 29.010 1.00 95.44 78 VAL A O 1
ATOM 576 N N . VAL A 1 79 ? -8.569 3.371 28.050 1.00 96.50 79 VAL A N 1
ATOM 577 C CA . VAL A 1 79 ? -7.674 2.950 29.132 1.00 96.50 79 VAL A CA 1
ATOM 578 C C . VAL A 1 79 ? -6.829 4.134 29.579 1.00 96.50 79 VAL A C 1
ATOM 580 O O . VAL A 1 79 ? -6.216 4.800 28.750 1.00 96.50 79 VAL A O 1
ATOM 583 N N . LEU A 1 80 ? -6.755 4.384 30.886 1.00 96.69 80 LEU A N 1
ATOM 584 C CA . LEU A 1 80 ? -5.771 5.301 31.449 1.00 96.69 80 LEU A CA 1
ATOM 585 C C . LEU A 1 80 ? -4.398 4.629 31.415 1.00 96.69 80 LEU A C 1
ATOM 587 O O . LEU A 1 80 ? -4.144 3.683 32.158 1.00 96.69 80 LEU A O 1
ATOM 591 N N . THR A 1 81 ? -3.508 5.117 30.557 1.00 96.88 81 THR A N 1
ATOM 592 C CA . THR A 1 81 ? -2.097 4.708 30.540 1.00 96.88 81 THR A CA 1
ATOM 593 C C . THR A 1 81 ? -1.333 5.304 31.720 1.00 96.88 81 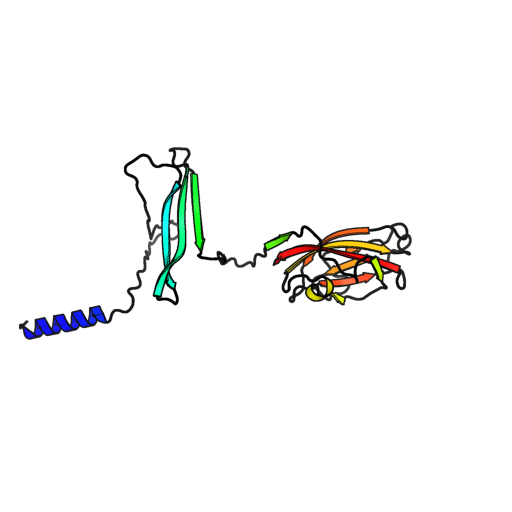THR A C 1
ATOM 595 O O . THR A 1 81 ? -0.336 4.736 32.153 1.00 96.88 81 THR A O 1
ATOM 598 N N . THR A 1 82 ? -1.838 6.405 32.283 1.00 97.38 82 THR A N 1
ATOM 599 C CA . THR A 1 82 ? -1.417 6.950 33.574 1.00 97.38 82 THR A CA 1
ATOM 600 C C . THR A 1 82 ? -2.651 7.380 34.360 1.00 97.38 82 THR A C 1
ATOM 602 O O . THR A 1 82 ? -3.392 8.255 33.917 1.00 97.38 82 THR A O 1
ATOM 605 N N . ALA A 1 83 ? -2.890 6.772 35.522 1.00 95.88 83 ALA A N 1
ATOM 606 C CA . ALA A 1 83 ? -4.058 7.040 36.366 1.00 95.88 83 ALA A CA 1
ATOM 607 C C . ALA A 1 83 ? -3.809 8.118 37.438 1.00 95.88 83 ALA A C 1
ATOM 609 O O . ALA A 1 83 ? -4.744 8.558 38.112 1.00 95.88 83 ALA A O 1
ATOM 610 N N . ALA A 1 84 ? -2.558 8.556 37.600 1.00 95.88 84 ALA A N 1
ATOM 611 C CA . ALA A 1 84 ? -2.174 9.553 38.590 1.00 95.88 84 ALA A CA 1
ATOM 612 C C . ALA A 1 84 ? -2.816 10.926 38.319 1.00 95.88 84 ALA A C 1
ATOM 614 O O . ALA A 1 84 ? -2.812 11.446 37.203 1.00 95.88 84 ALA A O 1
ATOM 615 N N . HIS A 1 85 ? -3.370 11.524 39.375 1.00 93.56 85 HIS A N 1
ATOM 616 C CA . HIS A 1 85 ? -4.035 12.821 39.306 1.00 93.56 85 HIS A CA 1
ATOM 617 C C . HIS A 1 85 ? -3.087 13.932 38.831 1.00 93.56 85 HIS A C 1
ATOM 619 O O . HIS A 1 85 ? -1.938 13.997 39.259 1.00 93.56 85 HIS A O 1
ATOM 625 N N . ALA A 1 86 ? -3.610 14.844 38.008 1.00 93.69 86 ALA A N 1
ATOM 626 C CA . ALA A 1 86 ? -2.904 15.953 37.360 1.00 93.69 86 ALA A CA 1
ATOM 627 C C . ALA A 1 86 ? -1.857 15.536 36.311 1.00 93.69 86 ALA A C 1
ATOM 629 O O . ALA A 1 86 ? -1.281 16.399 35.652 1.00 93.69 86 ALA A O 1
ATOM 630 N N . THR A 1 87 ? -1.654 14.235 36.110 1.00 96.19 87 THR A N 1
ATOM 631 C CA . THR A 1 87 ? -0.782 13.678 35.070 1.00 96.19 87 THR A CA 1
ATOM 632 C C . THR A 1 87 ? -1.494 12.590 34.271 1.00 96.19 87 THR A C 1
ATOM 634 O O . THR A 1 87 ? -0.833 11.728 33.695 1.00 96.19 87 THR A O 1
ATOM 637 N N . GLN A 1 88 ? -2.833 12.574 34.276 1.00 97.31 88 GLN A N 1
ATOM 638 C CA . GLN A 1 88 ? -3.576 11.503 33.628 1.00 97.31 88 GLN A CA 1
ATOM 639 C C . GLN A 1 88 ? -3.288 11.471 32.126 1.00 97.31 88 GLN A C 1
ATOM 641 O O . GLN A 1 88 ? -3.363 12.492 31.442 1.00 97.31 88 GLN A O 1
ATOM 646 N N . ALA A 1 89 ? -3.025 10.275 31.617 1.00 96.44 89 ALA A N 1
ATOM 647 C CA . ALA A 1 89 ? -2.904 9.995 30.196 1.00 96.44 89 ALA A CA 1
ATOM 648 C C . ALA A 1 89 ? -3.826 8.827 29.850 1.00 96.44 89 ALA A C 1
ATOM 650 O O . ALA A 1 89 ? -4.027 7.928 30.670 1.00 96.44 89 ALA A O 1
ATOM 651 N N . ALA A 1 90 ? -4.407 8.855 28.653 1.00 95.88 90 ALA A N 1
ATOM 652 C CA . ALA A 1 90 ? -5.364 7.858 28.203 1.00 95.88 90 ALA A CA 1
ATOM 653 C C . ALA A 1 90 ? -5.128 7.474 26.743 1.00 95.88 90 ALA A C 1
ATOM 655 O O . ALA A 1 90 ? -4.609 8.261 25.953 1.00 95.88 90 ALA A O 1
ATOM 656 N N . GLU A 1 91 ? -5.568 6.275 26.394 1.00 96.38 91 GLU A N 1
ATOM 657 C CA . GLU A 1 91 ? -5.598 5.748 25.038 1.00 96.38 91 GLU A CA 1
ATOM 658 C C . GLU A 1 91 ? -7.001 5.209 24.743 1.00 96.38 91 GLU A C 1
ATOM 660 O O . GLU A 1 91 ? -7.631 4.600 25.610 1.00 96.38 91 GLU A O 1
ATOM 665 N N . MET A 1 92 ? -7.472 5.411 23.513 1.00 94.81 92 MET A N 1
ATOM 666 C CA . MET A 1 92 ? -8.641 4.724 22.972 1.00 94.81 92 MET A CA 1
ATOM 667 C C . MET A 1 92 ? -8.174 3.628 22.015 1.00 94.81 92 MET A C 1
ATOM 669 O O . MET A 1 92 ? -7.375 3.897 21.117 1.00 94.81 92 MET A O 1
ATOM 673 N N . ARG A 1 93 ? -8.677 2.408 22.189 1.00 90.56 93 ARG A N 1
ATOM 674 C CA . ARG A 1 93 ? -8.289 1.224 21.416 1.00 90.56 93 ARG A CA 1
ATOM 675 C C . ARG A 1 93 ? -9.496 0.667 20.679 1.00 90.56 93 ARG A C 1
ATOM 677 O O . ARG A 1 93 ? -10.584 0.585 21.240 1.00 90.56 93 ARG A O 1
ATOM 684 N N . PHE A 1 94 ? -9.278 0.260 19.436 1.00 90.31 94 PHE A N 1
ATOM 685 C CA . PHE A 1 94 ? -10.265 -0.429 18.611 1.00 90.31 94 PHE A CA 1
ATOM 686 C C . PHE A 1 94 ? -9.707 -1.811 18.278 1.00 90.31 94 PHE A C 1
ATOM 688 O O . PHE A 1 94 ? -8.716 -1.910 17.552 1.00 90.31 94 PHE A O 1
ATOM 695 N N . GLY A 1 95 ? -10.302 -2.860 18.839 1.00 88.75 95 GLY A N 1
ATOM 696 C CA . GLY A 1 95 ? -9.914 -4.245 18.588 1.00 88.75 95 GLY A CA 1
ATOM 697 C C . GLY A 1 95 ? -10.858 -4.926 17.603 1.00 88.75 95 GLY A C 1
ATOM 698 O O . GLY A 1 95 ? -12.053 -4.636 17.568 1.00 88.75 95 GLY A O 1
ATOM 699 N N . VAL A 1 96 ? -10.310 -5.831 16.791 1.00 88.69 96 VAL A N 1
ATOM 700 C CA . VAL A 1 96 ? -11.061 -6.712 15.887 1.00 88.69 96 VAL A CA 1
ATOM 701 C C . VAL A 1 96 ? -10.455 -8.107 15.994 1.00 88.69 96 VAL A C 1
ATOM 703 O O . VAL A 1 96 ? -9.231 -8.249 16.001 1.00 88.69 96 VAL A O 1
ATOM 706 N N . LEU A 1 97 ? -11.301 -9.131 16.086 1.00 85.81 97 LEU A N 1
ATOM 707 C CA . LEU A 1 97 ? -10.871 -10.523 16.148 1.00 85.81 97 LEU A CA 1
ATOM 708 C C . LEU A 1 97 ? -10.199 -10.950 14.829 1.00 85.81 97 LEU A C 1
ATOM 710 O O . LEU A 1 97 ? -10.764 -10.801 13.744 1.00 85.81 97 LEU A O 1
ATOM 714 N N . GLY A 1 98 ? -9.000 -11.529 14.926 1.00 80.69 98 GLY A N 1
ATOM 715 C CA . GLY A 1 98 ? -8.257 -12.088 13.791 1.00 80.69 98 GLY A CA 1
ATOM 716 C C . GLY A 1 98 ? -7.491 -11.067 12.937 1.00 80.69 98 GLY A C 1
ATOM 717 O O . GLY A 1 98 ? -7.218 -9.939 13.340 1.00 80.69 98 GLY A O 1
ATOM 718 N N . ASN A 1 99 ? -7.099 -11.485 11.730 1.00 58.84 99 ASN A N 1
ATOM 719 C CA . ASN A 1 99 ? -6.174 -10.740 10.869 1.00 58.84 99 ASN A CA 1
ATOM 720 C C . ASN A 1 99 ? -6.893 -9.743 9.939 1.00 58.84 99 ASN A C 1
ATOM 722 O O . ASN A 1 99 ? -6.703 -9.833 8.727 1.00 58.84 99 ASN A O 1
ATOM 726 N N . THR A 1 100 ? -7.744 -8.818 10.415 1.00 60.72 100 THR A N 1
ATOM 727 C CA . THR A 1 100 ? -8.486 -7.985 9.440 1.00 60.72 100 THR A CA 1
ATOM 728 C C . THR A 1 100 ? -8.976 -6.622 9.937 1.00 60.72 100 THR A C 1
ATOM 730 O O . THR A 1 100 ? -10.067 -6.483 10.465 1.00 60.72 100 THR A O 1
ATOM 733 N N . ARG A 1 101 ? -8.178 -5.594 9.617 1.00 63.75 101 ARG A N 1
ATOM 734 C CA . ARG A 1 101 ? -8.600 -4.259 9.143 1.00 63.75 101 ARG A CA 1
ATOM 735 C C . ARG A 1 101 ? -9.640 -3.512 9.998 1.00 63.75 101 ARG A C 1
ATOM 737 O O . ARG A 1 101 ? -10.843 -3.690 9.838 1.00 63.75 101 ARG A O 1
ATOM 744 N N . LEU A 1 102 ? -9.182 -2.489 10.723 1.00 71.94 102 LEU A N 1
ATOM 745 C CA . LEU A 1 102 ? -10.024 -1.331 11.041 1.00 71.94 102 LEU A CA 1
ATOM 746 C C . LEU A 1 102 ? -10.321 -0.579 9.731 1.00 71.94 102 LEU A C 1
ATOM 748 O O . LEU A 1 102 ? -9.485 0.172 9.226 1.00 71.94 102 LEU A O 1
ATOM 752 N N . ALA A 1 103 ? -11.485 -0.822 9.130 1.00 67.44 103 ALA A N 1
ATOM 753 C CA . ALA A 1 103 ? -11.887 -0.165 7.891 1.00 67.44 103 ALA A CA 1
ATOM 754 C C . ALA A 1 103 ? -12.264 1.299 8.165 1.00 67.44 103 ALA A C 1
ATOM 756 O O . ALA A 1 103 ? -13.414 1.627 8.456 1.00 67.44 103 ALA A O 1
ATOM 757 N N . LEU A 1 104 ? -11.287 2.199 8.064 1.00 68.81 104 LEU A N 1
ATOM 758 C CA . LEU A 1 104 ? -11.556 3.630 8.056 1.00 68.81 104 LEU A CA 1
ATOM 759 C C . LEU A 1 104 ? -12.386 3.944 6.809 1.00 68.81 104 LEU A C 1
ATOM 761 O O . LEU A 1 104 ? -11.927 3.740 5.686 1.00 68.81 104 LEU A O 1
ATOM 765 N N . LYS A 1 105 ? -13.597 4.480 6.986 1.00 62.44 105 LYS A N 1
ATOM 766 C CA . LYS A 1 105 ? -14.415 5.022 5.889 1.00 62.44 105 LYS A CA 1
ATOM 767 C C . LYS A 1 105 ? -13.849 6.369 5.420 1.00 62.44 105 LYS A C 1
ATOM 769 O O . LYS A 1 105 ? -14.546 7.379 5.381 1.00 62.44 105 LYS A O 1
ATOM 774 N N . SER A 1 106 ? -12.553 6.401 5.135 1.00 65.25 106 SER A N 1
ATOM 775 C CA . SER A 1 106 ? -11.926 7.521 4.455 1.00 65.25 106 SER A CA 1
ATOM 776 C C . SER A 1 106 ? -12.441 7.550 3.017 1.00 65.25 106 SER A C 1
ATOM 778 O O . SER A 1 106 ? -12.594 6.503 2.390 1.00 65.25 106 SER A O 1
ATOM 780 N N . GLY A 1 107 ? -12.688 8.742 2.471 1.00 69.62 107 GLY A N 1
ATOM 781 C CA . GLY A 1 107 ? -12.910 8.904 1.028 1.00 69.62 107 GLY A CA 1
ATOM 782 C C . GLY A 1 107 ? -11.669 8.566 0.189 1.00 69.62 107 GLY A C 1
ATOM 783 O O . GLY A 1 107 ? -11.755 8.525 -1.033 1.00 69.62 107 GLY A O 1
ATOM 784 N N . TYR A 1 108 ? -10.529 8.316 0.841 1.00 74.12 108 TYR A N 1
ATOM 785 C CA . TYR A 1 108 ? -9.260 7.971 0.221 1.00 74.12 108 TYR A CA 1
ATOM 786 C C . TYR A 1 108 ? -8.878 6.525 0.520 1.00 74.12 108 TYR A C 1
ATOM 788 O O . TYR A 1 108 ? -8.914 6.081 1.670 1.00 74.12 108 TYR A O 1
ATOM 796 N N . GLN A 1 109 ? -8.446 5.815 -0.519 1.00 77.38 109 GLN A N 1
ATOM 797 C CA . GLN A 1 109 ? -7.749 4.545 -0.364 1.00 77.38 109 GLN A CA 1
ATOM 798 C C . GLN A 1 109 ? -6.342 4.822 0.178 1.00 77.38 109 GLN A C 1
ATOM 800 O O . GLN A 1 109 ? -5.619 5.653 -0.368 1.00 77.38 109 GLN A O 1
ATOM 805 N N . VAL A 1 110 ? -5.973 4.143 1.262 1.00 82.12 110 VAL A N 1
ATOM 806 C CA . VAL A 1 110 ? -4.621 4.176 1.831 1.00 82.12 110 VAL A CA 1
ATOM 807 C C . VAL A 1 110 ? -3.964 2.841 1.515 1.00 82.12 110 VAL A C 1
ATOM 809 O O . VAL A 1 110 ? -4.551 1.797 1.797 1.00 82.12 110 VAL A O 1
ATOM 812 N N . TYR A 1 111 ? -2.767 2.894 0.939 1.00 88.81 111 TYR A N 1
ATOM 813 C CA . TYR A 1 111 ? -1.956 1.727 0.603 1.00 88.81 111 TYR A CA 1
ATOM 814 C C . TYR A 1 111 ? -0.737 1.677 1.525 1.00 88.81 111 TYR A C 1
ATOM 816 O O . TYR A 1 111 ? -0.121 2.713 1.798 1.00 88.81 111 TYR A O 1
ATOM 824 N N . GLY A 1 112 ? -0.411 0.492 2.032 1.00 92.00 112 GLY A N 1
ATOM 825 C CA . GLY A 1 112 ? 0.739 0.281 2.906 1.00 92.00 112 GLY A CA 1
ATOM 826 C C . GLY A 1 112 ? 2.020 0.134 2.093 1.00 92.00 112 GLY A C 1
ATOM 827 O O . GLY A 1 112 ? 2.022 -0.545 1.071 1.00 92.00 112 GLY A O 1
ATOM 828 N N . PHE A 1 113 ? 3.116 0.748 2.544 1.00 96.69 113 PHE A N 1
ATOM 829 C CA . PHE A 1 113 ? 4.436 0.526 1.953 1.00 96.69 113 PHE A CA 1
ATOM 830 C C . PHE A 1 113 ? 5.079 -0.741 2.526 1.00 96.69 113 PHE A C 1
ATOM 832 O O . PHE A 1 113 ? 5.171 -0.896 3.745 1.00 96.69 113 PHE A O 1
ATOM 839 N N . VAL A 1 114 ? 5.566 -1.612 1.646 1.00 97.69 114 VAL A N 1
ATOM 840 C CA . VAL A 1 114 ? 6.297 -2.835 1.981 1.00 97.69 114 VAL A CA 1
ATOM 841 C C . VAL A 1 114 ? 7.763 -2.664 1.561 1.00 97.69 114 VAL A C 1
ATOM 843 O O . VAL A 1 114 ? 8.058 -2.743 0.365 1.00 97.69 114 VAL A O 1
ATOM 846 N N . PRO A 1 115 ? 8.695 -2.412 2.503 1.00 97.88 115 PRO A N 1
ATOM 847 C CA . PRO A 1 115 ? 10.120 -2.344 2.194 1.00 97.88 115 PRO A CA 1
ATOM 848 C C . PRO A 1 115 ? 10.699 -3.745 1.970 1.00 97.88 115 PRO A C 1
ATOM 850 O O . PRO A 1 115 ? 10.370 -4.685 2.697 1.00 97.88 115 PRO A O 1
ATOM 853 N N . LEU A 1 116 ? 11.609 -3.881 1.005 1.00 97.94 116 LEU A N 1
ATOM 854 C CA . LEU A 1 116 ? 12.316 -5.130 0.735 1.00 97.94 116 LEU A CA 1
ATOM 855 C C . LEU A 1 116 ? 13.768 -5.053 1.214 1.00 97.94 116 LEU A C 1
ATOM 857 O O . LEU A 1 116 ? 14.470 -4.077 0.965 1.00 97.94 116 LEU A O 1
ATOM 861 N N . LEU A 1 117 ? 14.230 -6.113 1.883 1.00 97.38 117 LEU A N 1
ATOM 862 C CA . LEU A 1 117 ? 15.634 -6.244 2.300 1.00 97.38 117 LEU A CA 1
ATOM 863 C C . LEU A 1 117 ? 16.542 -6.716 1.155 1.00 97.38 117 LEU A C 1
ATOM 865 O O . LEU A 1 117 ? 17.741 -6.449 1.170 1.00 97.38 117 LEU A O 1
ATOM 869 N N . ALA A 1 118 ? 15.966 -7.411 0.175 1.00 97.94 118 ALA A N 1
ATOM 870 C CA . ALA A 1 118 ? 16.611 -7.805 -1.068 1.00 97.94 118 ALA A CA 1
ATOM 871 C C . ALA A 1 118 ? 15.745 -7.310 -2.233 1.00 97.94 118 ALA A C 1
ATOM 873 O O . ALA A 1 118 ? 14.529 -7.521 -2.192 1.00 97.94 118 ALA A O 1
ATOM 874 N N . PRO A 1 119 ? 16.327 -6.649 -3.247 1.00 98.12 119 PRO A N 1
ATOM 875 C CA . PRO A 1 119 ? 15.539 -6.117 -4.339 1.00 98.12 119 PRO A CA 1
ATOM 876 C C . PRO A 1 119 ? 14.972 -7.245 -5.192 1.00 98.12 119 PRO A C 1
ATOM 878 O O . PRO A 1 119 ? 15.618 -8.278 -5.380 1.00 98.12 119 PRO A O 1
ATOM 881 N N . LEU A 1 120 ? 13.800 -7.012 -5.775 1.00 98.50 120 LEU A N 1
ATOM 882 C CA . LEU A 1 120 ? 13.368 -7.826 -6.902 1.00 98.50 120 LEU A CA 1
ATOM 883 C C . LEU A 1 120 ? 14.188 -7.416 -8.123 1.00 98.50 120 LEU A C 1
ATOM 885 O O . LEU A 1 120 ? 14.288 -6.228 -8.447 1.00 98.50 120 LEU A O 1
ATOM 889 N N . THR A 1 121 ? 14.786 -8.403 -8.777 1.00 98.12 121 THR A N 1
ATOM 890 C CA . THR A 1 121 ? 15.629 -8.236 -9.961 1.00 98.12 121 THR A CA 1
ATOM 891 C C . THR A 1 121 ? 15.041 -9.005 -11.137 1.00 98.12 121 THR A C 1
ATOM 893 O O . THR A 1 121 ? 14.191 -9.878 -10.964 1.00 98.12 121 THR A O 1
ATOM 896 N N . SER A 1 122 ? 15.495 -8.673 -12.341 1.00 97.50 122 SER A N 1
ATOM 897 C CA . SER A 1 122 ? 15.096 -9.346 -13.571 1.00 97.50 122 SER A CA 1
ATOM 898 C C . SER A 1 122 ? 16.317 -9.596 -14.443 1.00 97.50 122 SER A C 1
ATOM 900 O O . SER A 1 122 ? 17.166 -8.716 -14.562 1.00 97.50 122 SER A O 1
ATOM 902 N N . THR A 1 123 ? 16.373 -10.760 -15.091 1.00 97.56 123 THR A N 1
ATOM 903 C CA . THR A 1 123 ? 17.424 -11.100 -16.067 1.00 97.56 123 THR A CA 1
ATOM 904 C C . THR A 1 123 ? 17.275 -10.363 -17.393 1.00 97.56 123 THR A C 1
ATOM 906 O O . THR A 1 123 ? 18.091 -10.555 -18.273 1.00 97.56 123 THR A O 1
ATOM 909 N N . SER A 1 124 ? 16.192 -9.607 -17.590 1.00 96.75 124 SER A N 1
ATOM 910 C CA . SER A 1 124 ? 16.059 -8.687 -18.727 1.00 96.75 124 SER A CA 1
ATOM 911 C C . SER A 1 124 ? 16.497 -7.270 -18.357 1.00 96.75 124 SER A C 1
ATOM 913 O O . SER A 1 124 ? 16.473 -6.373 -19.187 1.00 96.75 124 SER A O 1
ATOM 915 N N . TRP A 1 125 ? 16.833 -7.012 -17.095 1.00 97.69 125 TRP A N 1
ATOM 916 C CA . TRP A 1 125 ? 17.142 -5.669 -16.610 1.00 97.69 125 TRP A CA 1
ATOM 917 C C . TRP A 1 125 ? 18.334 -5.706 -15.652 1.00 97.69 125 TRP A C 1
ATOM 919 O O . TRP A 1 125 ? 18.308 -5.087 -14.585 1.00 97.69 125 TRP A O 1
ATOM 929 N N . ASP A 1 126 ? 19.368 -6.460 -16.021 1.00 96.94 126 ASP A N 1
ATOM 930 C CA . ASP A 1 126 ? 20.603 -6.661 -15.260 1.00 96.94 126 ASP A CA 1
ATOM 931 C C . ASP A 1 126 ? 21.856 -6.137 -15.991 1.00 96.94 126 ASP A C 1
ATOM 933 O O . ASP A 1 126 ? 22.985 -6.497 -15.637 1.00 96.94 126 ASP A O 1
ATOM 937 N N . GLY A 1 127 ? 21.661 -5.200 -16.927 1.00 96.94 127 GLY A N 1
ATOM 938 C CA . GLY A 1 127 ? 22.722 -4.532 -17.684 1.00 96.94 127 GLY A CA 1
ATOM 939 C C . GLY A 1 127 ? 22.713 -4.802 -19.178 1.00 96.94 127 GLY A C 1
ATOM 940 O O . GLY A 1 127 ? 23.673 -4.440 -19.853 1.00 96.94 127 GLY A O 1
ATOM 941 N N . ASP A 1 128 ? 21.653 -5.429 -19.682 1.00 96.38 128 ASP A N 1
ATOM 942 C CA . ASP A 1 128 ? 21.463 -5.676 -21.105 1.00 96.38 128 ASP A CA 1
ATOM 943 C C . ASP A 1 128 ? 21.407 -4.378 -21.921 1.00 96.38 128 ASP A C 1
ATOM 945 O O . ASP A 1 128 ? 20.864 -3.358 -21.480 1.00 96.38 128 ASP A O 1
ATOM 949 N N . ALA A 1 129 ? 21.942 -4.455 -23.141 1.00 97.06 129 ALA A N 1
ATOM 950 C CA . ALA A 1 129 ? 22.008 -3.352 -24.088 1.00 97.06 129 ALA A CA 1
ATOM 951 C C . ALA A 1 129 ? 20.742 -3.264 -24.952 1.00 97.06 129 ALA A C 1
ATOM 953 O O . ALA A 1 129 ? 20.408 -4.174 -25.719 1.00 97.06 129 ALA A O 1
ATOM 954 N N . TYR A 1 130 ? 20.085 -2.111 -24.911 1.00 98.12 130 TYR A N 1
ATOM 955 C CA . TYR A 1 130 ? 18.826 -1.844 -25.589 1.00 98.12 130 TYR A CA 1
ATOM 956 C C . TYR A 1 130 ? 18.940 -0.769 -26.671 1.00 98.12 130 TYR A C 1
ATOM 958 O O . TYR A 1 130 ? 19.790 0.122 -26.643 1.00 98.12 130 TYR A O 1
ATOM 966 N N . SER A 1 131 ? 18.044 -0.870 -27.653 1.00 98.00 131 SER A N 1
ATOM 967 C CA . SER A 1 131 ? 17.786 0.189 -28.632 1.00 98.00 131 SER A CA 1
ATOM 968 C C . SER A 1 131 ? 16.658 1.098 -28.143 1.00 98.00 131 SER A C 1
ATOM 970 O O . SER A 1 131 ? 15.935 0.762 -27.205 1.00 98.00 131 SER A O 1
ATOM 972 N N . THR A 1 132 ? 16.456 2.224 -28.829 1.00 97.94 132 THR A N 1
ATOM 973 C CA . THR A 1 132 ? 15.279 3.076 -28.620 1.00 97.94 132 THR A CA 1
ATOM 974 C C . THR A 1 132 ? 13.992 2.260 -28.726 1.00 97.94 132 THR A C 1
ATOM 976 O O . THR A 1 132 ? 13.777 1.542 -29.705 1.00 97.94 132 THR A O 1
ATOM 979 N N . ALA A 1 133 ? 13.130 2.404 -27.724 1.00 97.88 133 ALA A N 1
ATOM 980 C CA . ALA A 1 133 ? 11.866 1.696 -27.617 1.00 97.88 133 ALA A CA 1
ATOM 981 C C . ALA A 1 133 ? 10.759 2.680 -27.237 1.00 97.88 133 ALA A C 1
ATOM 983 O O . ALA A 1 133 ? 10.908 3.479 -26.307 1.00 97.88 133 ALA A O 1
ATOM 984 N N . ALA A 1 134 ? 9.638 2.607 -27.958 1.00 97.44 134 ALA A N 1
ATOM 985 C CA . ALA A 1 134 ? 8.411 3.295 -27.574 1.00 97.44 134 ALA A CA 1
ATOM 986 C C . ALA A 1 134 ? 7.892 2.766 -26.225 1.00 97.44 134 ALA A C 1
ATOM 988 O O . ALA A 1 134 ? 8.368 1.742 -25.724 1.00 97.44 134 ALA A O 1
ATOM 989 N N . LYS A 1 135 ? 6.901 3.460 -25.649 1.00 97.31 135 LYS A N 1
ATOM 990 C CA . LYS A 1 135 ? 6.242 3.023 -24.416 1.00 97.31 135 LYS A CA 1
ATOM 991 C C . LYS A 1 135 ? 5.806 1.564 -24.543 1.00 97.31 135 LYS A C 1
ATOM 993 O O . LYS A 1 135 ? 5.068 1.197 -25.450 1.00 97.31 135 LYS A O 1
ATOM 998 N N . THR A 1 136 ? 6.334 0.734 -23.656 1.00 98.19 136 THR A N 1
ATOM 999 C CA . THR A 1 136 ? 6.109 -0.710 -23.658 1.00 98.19 136 THR A CA 1
ATOM 1000 C C . THR A 1 136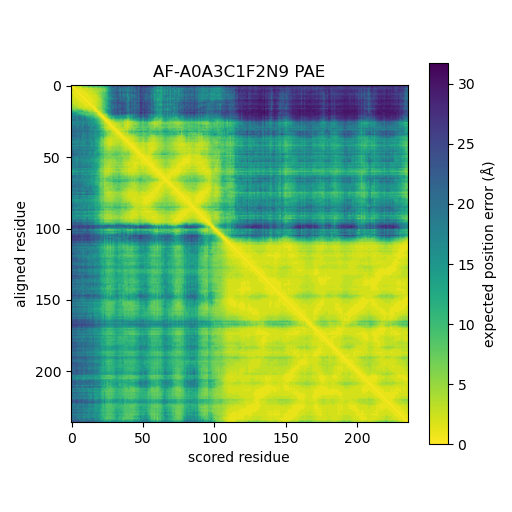 ? 5.853 -1.154 -22.227 1.00 98.19 136 THR A C 1
ATOM 1002 O O . THR A 1 136 ? 6.538 -0.708 -21.307 1.00 98.19 136 THR A O 1
ATOM 1005 N N . LEU A 1 137 ? 4.843 -1.996 -22.028 1.00 97.81 137 LEU A N 1
ATOM 1006 C CA . LEU A 1 137 ? 4.466 -2.498 -20.711 1.00 97.81 137 LEU A CA 1
ATOM 1007 C C . LEU A 1 137 ? 5.485 -3.534 -20.209 1.00 97.81 137 LEU A C 1
ATOM 1009 O O . LEU A 1 137 ? 5.901 -4.416 -20.961 1.00 97.81 137 LEU A O 1
ATOM 1013 N N . ILE A 1 138 ? 5.843 -3.454 -18.931 1.00 97.81 138 ILE A N 1
ATOM 1014 C CA . ILE A 1 138 ? 6.504 -4.517 -18.171 1.00 97.81 138 ILE A CA 1
ATOM 1015 C C . ILE A 1 138 ? 5.473 -5.070 -17.201 1.00 97.81 138 ILE A C 1
ATOM 1017 O O . ILE A 1 138 ? 5.065 -4.365 -16.279 1.00 97.81 138 ILE A O 1
ATOM 1021 N N . ASP A 1 139 ? 5.117 -6.339 -17.379 1.00 97.56 139 ASP A N 1
ATOM 1022 C CA . ASP A 1 139 ? 4.400 -7.099 -16.358 1.00 97.56 139 ASP A CA 1
ATOM 1023 C C . ASP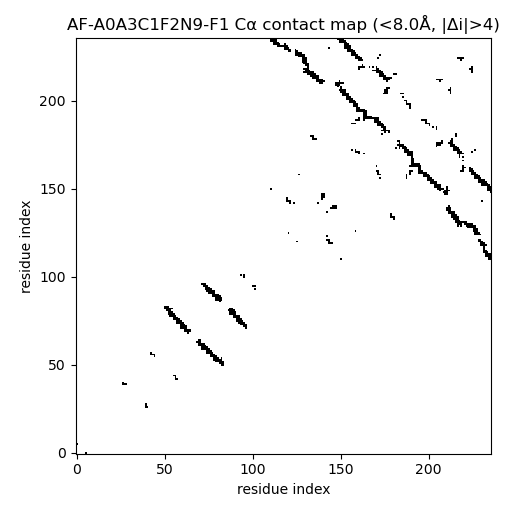 A 1 139 ? 5.348 -7.341 -15.176 1.00 97.56 139 ASP A C 1
ATOM 1025 O O . ASP A 1 139 ? 6.292 -8.132 -15.267 1.00 97.56 139 ASP A O 1
ATOM 1029 N N . LEU A 1 140 ? 5.145 -6.623 -14.072 1.00 97.69 140 LEU A N 1
ATOM 1030 C CA . LEU A 1 140 ? 6.041 -6.679 -12.917 1.00 97.69 140 LEU A CA 1
ATOM 1031 C C . LEU A 1 140 ? 5.946 -8.018 -12.190 1.00 97.69 140 LEU A C 1
ATOM 1033 O O . LEU A 1 140 ? 6.937 -8.488 -11.619 1.00 97.69 140 LEU A O 1
ATOM 1037 N N . SER A 1 141 ? 4.781 -8.657 -12.240 1.00 97.00 141 SER A N 1
ATOM 1038 C CA . SER A 1 141 ? 4.586 -9.969 -11.639 1.00 97.00 141 SER A CA 1
ATOM 1039 C C . SER A 1 141 ? 5.320 -11.062 -12.414 1.00 97.00 141 SER A C 1
ATOM 1041 O O . SER A 1 141 ? 5.937 -11.935 -11.808 1.00 97.00 141 SER A O 1
ATOM 1043 N N . ALA A 1 142 ? 5.357 -10.970 -13.743 1.00 97.31 142 ALA A N 1
ATOM 1044 C CA . ALA A 1 142 ? 6.074 -11.918 -14.586 1.00 97.31 142 ALA A CA 1
ATOM 1045 C C . ALA A 1 142 ? 7.585 -11.641 -14.642 1.00 97.31 142 ALA A C 1
ATOM 1047 O O . ALA A 1 142 ? 8.389 -12.568 -14.569 1.00 97.31 142 ALA A O 1
ATOM 1048 N N . VAL A 1 143 ? 7.985 -10.373 -14.774 1.00 97.94 143 VAL A N 1
ATOM 1049 C CA . VAL A 1 143 ? 9.378 -9.988 -15.064 1.00 97.94 143 VAL A CA 1
ATOM 1050 C C . VAL A 1 143 ? 10.226 -9.862 -13.798 1.00 97.94 143 VAL A C 1
ATOM 1052 O O . VAL A 1 143 ? 11.417 -10.172 -13.838 1.00 97.94 143 VAL A O 1
ATOM 1055 N N . PHE A 1 144 ? 9.624 -9.438 -12.681 1.00 98.00 144 PHE A N 1
ATOM 1056 C CA . PHE A 1 144 ? 10.304 -9.227 -11.395 1.00 98.00 144 PHE A CA 1
ATOM 1057 C C . PHE A 1 144 ? 9.768 -10.119 -10.267 1.00 98.00 144 PHE A C 1
ATOM 1059 O O . PHE A 1 144 ? 10.254 -10.028 -9.143 1.00 98.00 144 PHE A O 1
ATOM 1066 N N . SER A 1 145 ? 8.774 -10.982 -10.522 1.00 96.81 145 SER A N 1
ATOM 1067 C CA . SER A 1 145 ? 8.086 -11.743 -9.461 1.00 96.81 145 SER A CA 1
ATOM 1068 C C . SER A 1 145 ? 7.450 -10.848 -8.384 1.00 96.81 145 SER A C 1
ATOM 1070 O O . SER A 1 145 ? 7.332 -11.247 -7.223 1.00 96.81 145 SER A O 1
ATOM 1072 N N . ALA A 1 146 ? 7.056 -9.620 -8.744 1.00 96.94 146 ALA A N 1
ATOM 1073 C CA . ALA A 1 146 ? 6.360 -8.722 -7.829 1.00 96.94 146 ALA A CA 1
ATOM 1074 C C . ALA A 1 146 ? 4.938 -9.238 -7.522 1.00 96.94 146 ALA A C 1
ATOM 1076 O O . ALA A 1 146 ? 4.315 -9.876 -8.373 1.00 96.94 146 ALA A O 1
ATOM 1077 N N . PRO A 1 147 ? 4.378 -8.968 -6.328 1.00 95.56 147 PRO A N 1
ATOM 1078 C CA . PRO A 1 147 ? 2.979 -9.286 -6.059 1.00 95.56 147 PRO A CA 1
ATOM 1079 C C . PRO A 1 147 ? 2.036 -8.583 -7.042 1.00 95.56 147 PRO A C 1
ATOM 1081 O O . PRO A 1 147 ? 2.253 -7.430 -7.410 1.00 95.56 147 PRO A O 1
ATOM 1084 N N . ALA A 1 148 ? 0.956 -9.259 -7.434 1.00 91.75 148 ALA A N 1
ATOM 1085 C CA . ALA A 1 148 ? -0.060 -8.662 -8.295 1.00 91.75 148 ALA A CA 1
ATOM 1086 C C . ALA A 1 148 ? -0.820 -7.531 -7.578 1.00 91.75 148 ALA A C 1
ATOM 1088 O O . ALA A 1 148 ? -1.046 -7.581 -6.366 1.00 91.75 148 ALA A O 1
ATOM 1089 N N . GLY A 1 149 ? -1.274 -6.532 -8.339 1.00 91.25 149 GLY A N 1
ATOM 1090 C CA . GLY A 1 149 ? -2.160 -5.481 -7.838 1.00 91.25 149 GLY A CA 1
ATOM 1091 C C . GLY A 1 149 ? -1.492 -4.377 -7.013 1.00 91.25 149 GLY A C 1
ATOM 1092 O O . GLY A 1 149 ? -2.223 -3.548 -6.453 1.00 91.25 149 GLY A O 1
ATOM 1093 N N . ILE A 1 150 ? -0.155 -4.329 -6.966 1.00 97.06 150 ILE A N 1
ATOM 1094 C CA . ILE A 1 150 ? 0.597 -3.205 -6.389 1.00 97.06 150 ILE A CA 1
ATOM 1095 C C . ILE A 1 150 ? 0.172 -1.876 -7.032 1.00 97.06 150 ILE A C 1
ATOM 1097 O O . ILE A 1 150 ? -0.296 -1.829 -8.165 1.00 97.06 150 ILE A O 1
ATOM 1101 N N . LYS A 1 151 ? 0.285 -0.774 -6.293 1.00 96.50 151 LYS A N 1
ATOM 1102 C CA . LYS A 1 151 ? -0.163 0.561 -6.734 1.00 96.50 151 LYS A CA 1
ATOM 1103 C C . LYS A 1 151 ? 0.972 1.494 -7.103 1.00 96.50 151 LYS A C 1
ATOM 1105 O O . LYS A 1 151 ? 0.773 2.440 -7.861 1.00 96.50 151 LYS A O 1
ATOM 1110 N N . ALA A 1 152 ? 2.146 1.230 -6.555 1.00 97.69 152 ALA A N 1
ATOM 1111 C CA . ALA A 1 152 ? 3.387 1.882 -6.913 1.00 97.69 152 ALA A CA 1
ATOM 1112 C C . ALA A 1 152 ? 4.556 0.984 -6.508 1.00 97.69 152 ALA A C 1
ATOM 1114 O O . ALA A 1 152 ? 4.429 0.188 -5.573 1.00 97.69 152 ALA A O 1
ATOM 1115 N N . ALA A 1 153 ? 5.701 1.160 -7.156 1.00 98.19 153 ALA A N 1
ATOM 1116 C CA . ALA A 1 153 ? 6.949 0.497 -6.801 1.00 98.19 153 ALA A CA 1
ATOM 1117 C C . ALA A 1 153 ? 8.089 1.515 -6.666 1.00 98.19 153 ALA A C 1
ATOM 1119 O O . ALA A 1 153 ? 8.152 2.505 -7.395 1.00 98.19 153 ALA A O 1
ATOM 1120 N N . LEU A 1 154 ? 8.977 1.280 -5.699 1.00 98.38 154 LEU A N 1
ATOM 1121 C CA . LEU A 1 154 ? 10.221 2.020 -5.523 1.00 98.38 154 LEU A CA 1
ATOM 1122 C C . LEU A 1 154 ? 11.287 1.388 -6.417 1.00 98.38 154 LEU A C 1
ATOM 1124 O O . LEU A 1 154 ? 11.790 0.304 -6.110 1.00 98.38 154 LEU A O 1
ATOM 1128 N N . PHE A 1 155 ? 11.628 2.077 -7.499 1.00 98.44 155 PHE A N 1
ATOM 1129 C CA . PHE A 1 155 ? 12.655 1.649 -8.436 1.00 98.44 155 PHE A CA 1
ATOM 1130 C C . PHE A 1 155 ? 13.993 2.303 -8.125 1.00 98.44 155 PHE A C 1
ATOM 1132 O O . PHE A 1 155 ? 14.065 3.516 -7.923 1.00 98.44 155 PHE A O 1
ATOM 1139 N N . ARG A 1 156 ? 15.049 1.495 -8.196 1.00 98.19 156 ARG A N 1
ATOM 1140 C CA . ARG A 1 156 ? 16.397 1.957 -8.515 1.00 98.19 156 ARG A CA 1
ATOM 1141 C C . ARG A 1 156 ? 16.624 1.719 -10.002 1.00 98.19 156 ARG A C 1
ATOM 1143 O O . ARG A 1 156 ? 16.484 0.590 -10.476 1.00 98.19 156 ARG A O 1
ATOM 1150 N N . ILE A 1 157 ? 16.949 2.786 -10.717 1.00 98.38 157 ILE A N 1
ATOM 1151 C CA . ILE A 1 157 ? 17.145 2.804 -12.164 1.00 98.38 157 ILE A CA 1
ATOM 1152 C C . ILE A 1 157 ? 18.596 3.187 -12.409 1.00 98.38 157 ILE A C 1
ATOM 1154 O O . ILE A 1 157 ? 19.043 4.229 -11.936 1.00 98.38 157 ILE A O 1
ATOM 1158 N N . VAL A 1 158 ? 19.324 2.361 -13.150 1.00 98.25 158 VAL A N 1
ATOM 1159 C CA . VAL A 1 158 ? 20.679 2.682 -13.601 1.00 98.25 158 VAL A CA 1
ATOM 1160 C C . VAL A 1 158 ? 20.729 2.496 -15.103 1.00 98.25 158 VAL A C 1
ATOM 1162 O O . VAL A 1 158 ? 20.216 1.505 -15.621 1.00 98.25 158 VAL A O 1
ATOM 1165 N N . CYS A 1 159 ? 21.354 3.428 -15.808 1.00 98.06 159 CYS A N 1
ATOM 1166 C CA . CYS A 1 159 ? 21.638 3.244 -17.222 1.00 98.06 159 CYS A CA 1
ATOM 1167 C C . CYS A 1 159 ? 22.929 3.942 -17.637 1.00 98.06 159 CYS A C 1
ATOM 1169 O O . CYS A 1 159 ? 23.441 4.807 -16.929 1.00 98.06 159 CYS A O 1
ATOM 1171 N N . ARG A 1 160 ? 23.464 3.556 -18.792 1.00 97.94 160 ARG A N 1
ATOM 1172 C CA . ARG A 1 160 ? 24.535 4.276 -19.491 1.00 97.94 160 ARG A CA 1
ATOM 1173 C C . ARG A 1 160 ? 24.347 4.122 -20.987 1.00 97.94 160 ARG A C 1
ATOM 1175 O O . ARG A 1 160 ? 23.768 3.134 -21.427 1.00 97.94 160 ARG A O 1
ATOM 1182 N N . ASP A 1 161 ? 24.851 5.080 -21.751 1.00 98.31 161 ASP A N 1
ATOM 1183 C CA . ASP A 1 161 ? 24.778 5.032 -23.206 1.00 98.31 161 ASP A CA 1
ATOM 1184 C C . ASP A 1 161 ? 26.125 5.396 -23.851 1.00 98.31 161 ASP A C 1
ATOM 1186 O O . ASP A 1 161 ? 26.793 6.347 -23.436 1.00 98.31 161 ASP A O 1
ATOM 1190 N N . SER A 1 162 ? 26.535 4.643 -24.874 1.00 96.69 162 SER A N 1
ATOM 1191 C CA . SER A 1 162 ? 27.847 4.813 -25.525 1.00 96.69 162 SER A CA 1
ATOM 1192 C C . SER A 1 162 ? 27.986 6.080 -26.377 1.00 96.69 162 SER A C 1
ATOM 1194 O O . SER A 1 162 ? 29.094 6.438 -26.777 1.00 96.69 162 SER A O 1
ATOM 1196 N N . GLY A 1 163 ? 26.885 6.775 -26.664 1.00 96.31 163 GLY A N 1
ATOM 1197 C CA . GLY A 1 163 ? 26.845 8.040 -27.401 1.00 96.31 163 GLY A CA 1
ATOM 1198 C C . GLY A 1 163 ? 26.386 9.224 -26.548 1.00 96.31 163 GLY A C 1
ATOM 1199 O O . GLY A 1 163 ? 25.955 10.242 -27.097 1.00 96.31 163 GLY A O 1
ATOM 1200 N N . SER A 1 164 ? 26.457 9.115 -25.220 1.00 96.38 164 SER A N 1
ATOM 1201 C CA . SER A 1 164 ? 25.913 10.117 -24.304 1.00 96.38 164 SER A CA 1
ATOM 1202 C C . SER A 1 164 ? 26.622 11.473 -24.336 1.00 96.38 164 SER A C 1
ATOM 1204 O O . SER A 1 164 ? 25.948 12.497 -24.217 1.00 96.38 164 SER A O 1
ATOM 1206 N N . ALA A 1 165 ? 27.939 11.526 -24.563 1.00 96.25 165 ALA A N 1
ATOM 1207 C CA . ALA A 1 165 ? 28.744 12.740 -24.363 1.00 96.25 165 ALA A CA 1
ATOM 1208 C C . ALA A 1 165 ? 28.355 13.914 -25.265 1.00 96.25 165 ALA A C 1
ATOM 1210 O O . ALA A 1 165 ? 28.453 15.068 -24.855 1.00 96.25 165 ALA A O 1
ATOM 1211 N N . ALA A 1 166 ? 27.931 13.625 -26.495 1.00 92.94 166 ALA A N 1
ATOM 1212 C CA . ALA A 1 166 ? 27.559 14.638 -27.483 1.00 92.94 166 ALA A CA 1
ATOM 1213 C C . ALA A 1 166 ? 26.042 14.715 -27.724 1.00 92.94 166 ALA A C 1
ATOM 1215 O O . ALA A 1 166 ? 25.593 15.521 -28.540 1.00 92.94 166 ALA A O 1
ATOM 1216 N N . SER A 1 167 ? 25.254 13.869 -27.055 1.00 92.56 167 SER A N 1
ATOM 1217 C CA . SER A 1 167 ? 23.817 13.792 -27.289 1.00 92.56 167 SER A CA 1
ATOM 1218 C C . SER A 1 167 ? 23.062 14.925 -26.599 1.00 92.56 167 SER A C 1
ATOM 1220 O O . SER A 1 167 ? 23.407 15.360 -25.504 1.00 92.56 167 SER A O 1
ATOM 1222 N N . THR A 1 168 ? 21.987 15.375 -27.244 1.00 89.44 168 THR A N 1
ATOM 1223 C CA . THR A 1 168 ? 20.966 16.272 -26.677 1.00 89.44 168 THR A CA 1
ATOM 1224 C C . THR A 1 168 ? 19.566 15.665 -26.796 1.00 89.44 168 THR A C 1
ATOM 1226 O O . THR A 1 168 ? 18.557 16.349 -26.633 1.00 89.44 168 THR A O 1
ATOM 1229 N N . SER A 1 169 ? 19.491 14.364 -27.092 1.00 89.19 169 SER A N 1
ATOM 1230 C CA . SER A 1 169 ? 18.253 13.660 -27.433 1.00 89.19 169 SER A CA 1
ATOM 1231 C C . SER A 1 169 ? 17.532 13.054 -26.229 1.00 89.19 169 SER A C 1
ATOM 1233 O O . SER A 1 169 ? 16.694 12.182 -26.425 1.00 89.19 169 SER A O 1
ATOM 1235 N N . ASN A 1 170 ? 17.814 13.517 -25.004 1.00 92.44 170 ASN A N 1
ATOM 1236 C CA . ASN A 1 170 ? 17.159 13.036 -23.782 1.00 92.44 170 ASN A CA 1
ATOM 1237 C C . ASN A 1 170 ? 17.333 11.510 -23.608 1.00 92.44 170 ASN A C 1
ATOM 1239 O O . ASN A 1 170 ? 16.351 10.774 -23.495 1.00 92.44 170 ASN A O 1
ATOM 1243 N N . LEU A 1 171 ? 18.587 11.045 -23.680 1.00 96.81 171 LEU A N 1
ATOM 1244 C CA . LEU A 1 171 ? 18.934 9.622 -23.610 1.00 96.81 171 LEU A CA 1
ATOM 1245 C C . LEU A 1 171 ? 18.697 9.090 -22.204 1.00 96.81 171 LEU A C 1
ATOM 1247 O O . LEU A 1 171 ? 19.065 9.758 -21.235 1.00 96.81 171 LEU A O 1
ATOM 1251 N N . GLY A 1 172 ? 18.141 7.886 -22.093 1.00 97.12 172 GLY A N 1
ATOM 1252 C CA . GLY A 1 172 ? 17.842 7.311 -20.790 1.00 97.12 172 GLY A CA 1
ATOM 1253 C C . GLY A 1 172 ? 16.625 6.399 -20.744 1.00 97.12 172 GLY A C 1
ATOM 1254 O O . GLY A 1 172 ? 16.122 5.923 -21.768 1.00 97.12 172 GLY A O 1
ATOM 1255 N N . VAL A 1 173 ? 16.170 6.168 -19.512 1.00 98.00 173 VAL A N 1
ATOM 1256 C CA . VAL A 1 173 ? 15.092 5.234 -19.163 1.00 98.00 173 VAL A CA 1
ATOM 1257 C C . VAL A 1 173 ? 14.001 5.958 -18.392 1.00 98.00 173 VAL A C 1
ATOM 1259 O O . VAL A 1 173 ? 14.231 6.478 -17.296 1.00 98.00 173 VAL A O 1
ATOM 1262 N N . MET A 1 174 ? 12.794 5.984 -18.950 1.00 97.88 174 MET A N 1
ATOM 1263 C CA . MET A 1 174 ? 11.618 6.583 -18.319 1.00 97.88 174 MET A CA 1
ATOM 1264 C C . MET A 1 174 ? 10.623 5.503 -17.918 1.00 97.88 174 MET A C 1
ATOM 1266 O O . MET A 1 174 ? 10.226 4.709 -18.767 1.00 97.88 174 MET A O 1
ATOM 1270 N N . LEU A 1 175 ? 10.146 5.543 -16.673 1.00 98.25 175 LEU A N 1
ATOM 1271 C CA . LEU A 1 175 ? 9.076 4.670 -16.180 1.00 98.25 175 LEU A CA 1
ATOM 1272 C C . LEU A 1 175 ? 7.793 5.476 -15.931 1.00 98.25 175 LEU A C 1
ATOM 1274 O O . LEU A 1 175 ? 7.866 6.639 -15.528 1.00 98.25 175 LEU A O 1
ATOM 1278 N N . SER A 1 176 ? 6.620 4.889 -16.181 1.00 97.75 176 SER A N 1
ATOM 1279 C CA . SER A 1 176 ? 5.311 5.541 -16.005 1.00 97.75 176 SER A CA 1
ATOM 1280 C C . SER A 1 176 ? 4.155 4.560 -15.763 1.00 97.75 176 SER A C 1
ATOM 1282 O O . SER A 1 176 ? 4.236 3.407 -16.176 1.00 97.75 176 SER A O 1
ATOM 1284 N N . PRO A 1 177 ? 3.027 5.028 -15.192 1.00 97.56 177 PRO A N 1
ATOM 1285 C CA . PRO A 1 177 ? 1.791 4.238 -15.081 1.00 97.56 177 PRO A CA 1
ATOM 1286 C C . PRO A 1 177 ? 0.985 4.147 -16.388 1.00 97.56 177 PRO A C 1
ATOM 1288 O O . PRO A 1 177 ? -0.123 3.620 -16.395 1.00 97.56 177 PRO A O 1
ATOM 1291 N N . ASN A 1 178 ? 1.455 4.765 -17.474 1.00 97.44 178 ASN A N 1
ATOM 1292 C CA . ASN A 1 178 ? 0.653 4.977 -18.676 1.00 97.44 178 ASN A CA 1
ATOM 1293 C C . ASN A 1 178 ? 1.460 4.833 -19.969 1.00 97.44 178 ASN A C 1
ATOM 1295 O O . ASN A 1 178 ? 2.676 5.046 -19.983 1.00 97.44 178 ASN A O 1
ATOM 1299 N N . ASP A 1 179 ? 0.726 4.563 -21.047 1.00 97.44 179 ASP A N 1
ATOM 1300 C CA . ASP A 1 179 ? 1.198 4.472 -22.430 1.00 97.44 179 ASP A CA 1
ATOM 1301 C C . ASP A 1 179 ? 1.091 5.824 -23.162 1.00 97.44 179 ASP A C 1
ATOM 1303 O O . ASP A 1 179 ? 0.452 5.964 -24.203 1.00 97.44 179 ASP A O 1
ATOM 1307 N N . THR A 1 180 ? 1.626 6.891 -22.562 1.00 97.25 180 THR A N 1
ATOM 1308 C CA . THR A 1 180 ? 1.736 8.200 -23.223 1.00 97.25 180 THR A CA 1
ATOM 1309 C C . THR A 1 180 ? 3.203 8.525 -23.467 1.00 97.25 180 THR A C 1
ATOM 1311 O O . THR A 1 180 ? 4.008 8.576 -22.534 1.00 97.25 180 THR A O 1
ATOM 1314 N N . ALA A 1 181 ? 3.561 8.755 -24.732 1.00 96.12 181 ALA A N 1
ATOM 1315 C CA . ALA A 1 181 ? 4.933 9.052 -25.131 1.00 96.12 181 ALA A CA 1
ATOM 1316 C C . ALA A 1 181 ? 5.506 10.248 -24.354 1.00 96.12 181 ALA A C 1
ATOM 1318 O O . ALA A 1 181 ? 4.851 11.281 -24.199 1.00 96.12 181 ALA A O 1
ATOM 1319 N N . SER A 1 182 ? 6.742 10.098 -23.874 1.00 93.94 182 SER A N 1
ATOM 1320 C CA . SER A 1 182 ? 7.479 11.119 -23.115 1.00 93.94 182 SER A CA 1
ATOM 1321 C C . SER A 1 182 ? 6.768 11.627 -21.850 1.00 93.94 182 SER A C 1
ATOM 1323 O O . SER A 1 182 ? 7.110 12.692 -21.336 1.00 93.94 182 SER A O 1
ATOM 1325 N N . ASN A 1 183 ? 5.794 10.876 -21.326 1.00 95.50 183 ASN A N 1
ATOM 1326 C CA . ASN A 1 183 ? 5.153 11.140 -20.045 1.00 95.50 183 ASN A CA 1
ATOM 1327 C C . ASN A 1 183 ? 5.628 10.127 -18.997 1.00 95.50 183 ASN A C 1
ATOM 1329 O O . ASN A 1 183 ? 5.600 8.915 -19.220 1.00 95.50 183 ASN A O 1
ATOM 1333 N N . GLY A 1 184 ? 6.060 10.619 -17.839 1.00 95.06 184 GLY A N 1
ATOM 1334 C CA . GLY A 1 184 ? 6.423 9.772 -16.713 1.00 95.06 184 GLY A CA 1
ATOM 1335 C C . GLY A 1 184 ? 6.895 10.581 -15.506 1.00 95.06 184 GLY A C 1
ATOM 1336 O O . GLY A 1 184 ? 7.412 11.684 -15.681 1.00 95.06 184 GLY A O 1
ATOM 1337 N N . PRO A 1 185 ? 6.704 10.062 -14.283 1.00 95.00 185 PRO A N 1
ATOM 1338 C CA . PRO A 1 185 ? 7.178 10.689 -13.050 1.00 95.00 185 PRO A CA 1
ATOM 1339 C C . PRO A 1 185 ? 8.702 10.649 -12.886 1.00 95.00 185 PRO A C 1
ATOM 1341 O O . PRO A 1 185 ? 9.238 11.438 -12.114 1.00 95.00 185 PRO A O 1
ATOM 1344 N N . VAL A 1 186 ? 9.397 9.740 -13.580 1.00 96.69 186 VAL A N 1
ATOM 1345 C CA . VAL A 1 186 ? 10.848 9.563 -13.462 1.00 96.69 186 VAL A CA 1
ATOM 1346 C C . VAL A 1 186 ? 11.493 9.371 -14.827 1.00 96.69 186 VAL A C 1
ATOM 1348 O O . VAL A 1 186 ? 10.959 8.664 -15.683 1.00 96.69 186 VAL A O 1
ATOM 1351 N N . HIS A 1 187 ? 12.666 9.976 -15.008 1.00 96.56 187 HIS A N 1
ATOM 1352 C CA . HIS A 1 187 ? 13.532 9.750 -16.156 1.00 96.56 187 HIS A CA 1
ATOM 1353 C C . HIS A 1 187 ? 14.995 9.707 -15.695 1.00 96.56 187 HIS A C 1
ATOM 1355 O O . HIS A 1 187 ? 15.543 10.735 -15.303 1.00 96.56 187 HIS A O 1
ATOM 1361 N N . CYS A 1 188 ? 15.625 8.529 -15.747 1.00 97.00 188 CYS A N 1
ATOM 1362 C CA . CYS A 1 188 ? 17.064 8.396 -15.527 1.00 97.00 188 CYS A CA 1
ATOM 1363 C C . CYS A 1 188 ? 17.779 8.816 -16.813 1.00 97.00 188 CYS A C 1
ATOM 1365 O O . CYS A 1 188 ? 17.789 8.061 -17.784 1.00 97.00 188 CYS A O 1
ATOM 1367 N N . ARG A 1 189 ? 18.286 10.050 -16.836 1.00 96.12 189 ARG A N 1
ATOM 1368 C CA . ARG A 1 189 ? 18.827 10.710 -18.027 1.00 96.12 189 ARG A CA 1
ATOM 1369 C C . ARG A 1 189 ? 20.355 10.673 -18.023 1.00 96.12 189 ARG A C 1
ATOM 1371 O O . ARG A 1 189 ? 20.970 11.012 -17.015 1.00 96.12 189 ARG A O 1
ATOM 1378 N N . VAL A 1 190 ? 20.953 10.323 -19.161 1.00 97.19 190 VAL A N 1
ATOM 1379 C CA . VAL A 1 190 ? 22.414 10.204 -19.320 1.00 97.19 190 VAL A CA 1
ATOM 1380 C C . VAL A 1 190 ? 23.007 11.099 -20.407 1.00 97.19 190 VAL A C 1
ATOM 1382 O O . VAL A 1 190 ? 24.225 11.190 -20.501 1.00 97.19 190 VAL A O 1
ATOM 1385 N N . ASP A 1 191 ? 22.209 11.797 -21.222 1.00 94.44 191 ASP A N 1
ATOM 1386 C CA . ASP A 1 191 ? 22.775 12.695 -22.238 1.00 94.44 191 ASP A CA 1
ATOM 1387 C C . ASP A 1 191 ? 23.582 13.852 -21.628 1.00 94.44 191 ASP A C 1
ATOM 1389 O O . ASP A 1 191 ? 23.236 14.421 -20.592 1.00 94.44 191 ASP A O 1
ATOM 1393 N N . GLY A 1 192 ? 24.692 14.182 -22.286 1.00 94.44 192 GLY A N 1
ATOM 1394 C CA . GLY A 1 192 ? 25.684 15.140 -21.808 1.00 94.44 192 GLY A CA 1
ATOM 1395 C C . GLY A 1 192 ? 26.680 14.566 -20.795 1.00 94.44 192 GLY A C 1
ATOM 1396 O O . GLY A 1 192 ? 27.684 15.223 -20.512 1.00 94.44 192 GLY A O 1
ATOM 1397 N N . LEU A 1 193 ? 26.464 13.352 -20.271 1.00 95.56 193 LEU A N 1
ATOM 1398 C CA . LEU A 1 193 ? 27.483 12.639 -19.496 1.00 95.56 193 LEU A CA 1
ATOM 1399 C C . LEU A 1 193 ? 28.533 12.035 -20.435 1.00 95.56 193 LEU A C 1
ATOM 1401 O O . LEU A 1 193 ? 28.178 11.646 -21.548 1.00 95.56 193 LEU A O 1
ATOM 1405 N N . PRO A 1 194 ? 29.808 11.898 -20.016 1.00 97.31 194 PRO A N 1
ATOM 1406 C CA . PRO A 1 194 ? 30.802 11.179 -20.808 1.00 97.31 194 PRO A CA 1
ATOM 1407 C C . PRO A 1 194 ? 30.294 9.788 -21.211 1.00 97.31 194 PRO A C 1
ATOM 1409 O O . PRO A 1 194 ? 29.542 9.171 -20.459 1.00 97.31 194 PRO A O 1
ATOM 1412 N N . ASN A 1 195 ? 30.701 9.315 -22.391 1.00 97.62 195 ASN A N 1
ATOM 1413 C CA . ASN A 1 195 ? 30.252 8.027 -22.923 1.00 97.62 195 ASN A CA 1
ATOM 1414 C C . ASN A 1 195 ? 30.456 6.906 -21.895 1.00 97.62 195 ASN A C 1
ATOM 1416 O O . ASN A 1 195 ? 31.491 6.860 -21.225 1.00 97.62 195 ASN A O 1
ATOM 1420 N N . ASP A 1 196 ? 29.465 6.021 -21.795 1.00 96.38 196 ASP A N 1
ATOM 1421 C CA . ASP A 1 196 ? 29.469 4.840 -20.922 1.00 96.38 196 ASP A CA 1
ATOM 1422 C C . ASP A 1 196 ? 29.547 5.139 -19.407 1.00 96.38 196 ASP A C 1
ATOM 1424 O O . ASP A 1 196 ? 29.814 4.241 -18.600 1.00 96.38 196 ASP A O 1
ATOM 1428 N N . VAL A 1 197 ? 29.271 6.380 -18.989 1.00 97.31 197 VAL A N 1
ATOM 1429 C CA . VAL A 1 197 ? 29.113 6.731 -17.571 1.00 97.31 197 VAL A CA 1
ATOM 1430 C C . VAL A 1 197 ? 27.723 6.339 -17.079 1.00 97.31 197 VAL A C 1
ATOM 1432 O O . VAL A 1 197 ? 26.714 6.623 -17.720 1.00 97.31 197 VAL A O 1
ATOM 1435 N N . LEU A 1 198 ? 27.683 5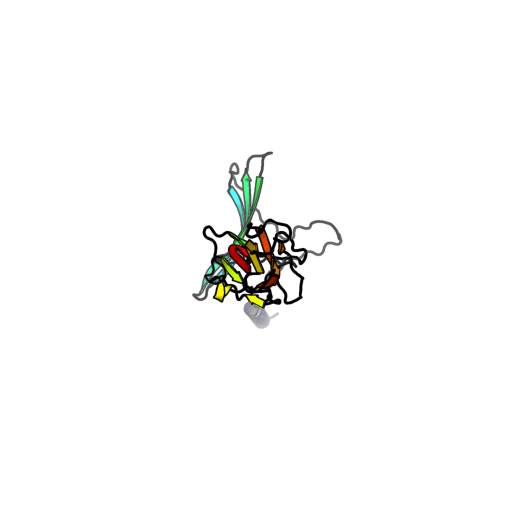.705 -15.906 1.00 97.19 198 LEU A N 1
ATOM 1436 C CA . LEU A 1 198 ? 26.443 5.328 -15.236 1.00 97.19 198 LEU A CA 1
ATOM 1437 C C . LEU A 1 198 ? 25.708 6.574 -14.723 1.00 97.19 198 LEU A C 1
ATOM 1439 O O . LEU A 1 198 ? 26.232 7.309 -13.884 1.00 97.19 198 LEU A O 1
ATOM 1443 N N . GLY A 1 199 ? 24.484 6.773 -15.201 1.00 97.12 199 GLY A N 1
ATOM 1444 C CA . GLY A 1 199 ? 23.465 7.573 -14.533 1.00 97.12 199 GLY A CA 1
ATOM 1445 C C . GLY A 1 199 ? 22.635 6.692 -13.604 1.00 97.12 199 GLY A C 1
ATOM 1446 O O . GLY A 1 199 ? 22.364 5.532 -13.918 1.00 97.12 199 GLY A O 1
ATOM 1447 N N . GLU A 1 200 ? 22.231 7.235 -12.459 1.00 97.44 200 GLU A N 1
ATOM 1448 C CA . GLU A 1 200 ? 21.419 6.531 -11.468 1.00 97.44 200 GLU A CA 1
ATOM 1449 C C . GLU A 1 200 ? 20.304 7.440 -10.949 1.00 97.44 200 GLU A C 1
ATOM 1451 O O . GLU A 1 200 ? 20.533 8.617 -10.685 1.00 97.44 200 GLU A O 1
ATOM 1456 N N . GLU A 1 201 ? 19.107 6.879 -10.789 1.00 97.06 201 GLU A N 1
ATOM 1457 C CA . GLU A 1 201 ? 17.935 7.563 -10.247 1.00 97.06 201 GLU A CA 1
ATOM 1458 C C . GLU A 1 201 ? 17.139 6.612 -9.340 1.00 97.06 201 GLU A C 1
ATOM 1460 O O . GLU A 1 201 ? 17.055 5.409 -9.603 1.00 97.06 201 GLU A O 1
ATOM 1465 N N . ASN A 1 202 ? 16.533 7.144 -8.275 1.00 96.56 202 ASN A N 1
ATOM 1466 C CA . ASN A 1 202 ? 15.665 6.377 -7.381 1.00 96.56 202 ASN A CA 1
ATOM 1467 C C . ASN A 1 202 ? 14.309 7.070 -7.274 1.00 96.56 202 ASN A C 1
ATOM 1469 O O . ASN A 1 202 ? 14.235 8.220 -6.848 1.00 96.56 202 ASN A O 1
ATOM 1473 N N . ALA A 1 203 ? 13.227 6.373 -7.622 1.00 97.06 203 ALA A N 1
ATOM 1474 C CA . ALA A 1 203 ? 11.904 6.985 -7.643 1.00 97.06 203 ALA A CA 1
ATOM 1475 C C . ALA A 1 203 ? 10.778 6.011 -7.313 1.00 97.06 203 ALA A C 1
ATOM 1477 O O . ALA A 1 203 ? 10.831 4.819 -7.617 1.00 97.06 203 ALA A O 1
ATOM 1478 N N . VAL A 1 204 ? 9.712 6.564 -6.737 1.00 97.88 204 VAL A N 1
ATOM 1479 C CA . VAL A 1 204 ? 8.427 5.878 -6.614 1.00 97.88 204 VAL A CA 1
ATOM 1480 C C . VAL A 1 204 ? 7.651 6.079 -7.909 1.00 97.88 204 VAL A C 1
ATOM 1482 O O . VAL A 1 204 ? 7.354 7.209 -8.295 1.00 97.88 204 VAL A O 1
ATOM 1485 N N . VAL A 1 205 ? 7.308 4.978 -8.568 1.00 98.12 205 VAL A N 1
ATOM 1486 C CA . VAL A 1 205 ? 6.578 4.981 -9.836 1.00 98.12 205 VAL A CA 1
ATOM 1487 C C . VAL A 1 205 ? 5.196 4.383 -9.595 1.00 98.12 205 VAL A C 1
ATOM 1489 O O . VAL A 1 205 ? 5.118 3.219 -9.195 1.00 98.12 205 VAL A O 1
ATOM 1492 N N . PRO A 1 206 ? 4.105 5.145 -9.803 1.00 97.50 206 PRO A N 1
ATOM 1493 C CA . PRO A 1 206 ? 2.761 4.589 -9.803 1.00 97.50 206 PRO A CA 1
ATOM 1494 C C . PRO A 1 206 ? 2.618 3.528 -10.892 1.00 97.50 206 PRO A C 1
ATOM 1496 O O . PRO A 1 206 ? 3.196 3.662 -11.973 1.00 97.50 206 PRO A O 1
ATOM 1499 N N . CYS A 1 207 ? 1.820 2.511 -10.604 1.00 97.31 207 CYS A N 1
ATOM 1500 C CA . CYS A 1 207 ? 1.504 1.446 -11.543 1.00 97.31 207 CYS A CA 1
ATOM 1501 C C . CYS A 1 207 ? 0.211 1.744 -12.313 1.00 97.31 207 CYS A C 1
ATOM 1503 O O . CYS A 1 207 ? -0.565 2.636 -11.953 1.00 97.31 207 CYS A O 1
ATOM 1505 N N . ASP A 1 208 ? -0.020 0.984 -13.375 1.00 95.88 208 ASP A N 1
ATOM 1506 C CA . ASP A 1 208 ? -1.299 0.933 -14.069 1.00 95.88 208 ASP A CA 1
ATOM 1507 C C . ASP A 1 208 ? -2.384 0.238 -13.208 1.00 95.88 208 ASP A C 1
ATOM 1509 O O . ASP A 1 208 ? -2.198 -0.066 -12.025 1.00 95.88 208 ASP A O 1
ATOM 1513 N N . ALA A 1 209 ? -3.558 -0.017 -13.795 1.00 93.25 209 ALA A N 1
ATOM 1514 C CA . ALA A 1 209 ? -4.663 -0.659 -13.083 1.00 93.25 209 ALA A CA 1
ATOM 1515 C C . ALA A 1 209 ? -4.367 -2.109 -12.634 1.00 93.25 209 ALA A C 1
ATOM 1517 O O . ALA A 1 209 ? -4.992 -2.573 -11.675 1.00 93.25 209 ALA A O 1
ATOM 1518 N N . ASN A 1 210 ? -3.438 -2.805 -13.297 1.00 93.62 210 ASN A N 1
ATOM 1519 C CA . ASN A 1 210 ? -3.073 -4.199 -13.026 1.00 93.62 210 ASN A CA 1
ATOM 1520 C C . ASN A 1 210 ? -1.898 -4.323 -12.042 1.00 93.62 210 ASN A C 1
ATOM 1522 O O . ASN A 1 210 ? -1.723 -5.367 -11.411 1.00 93.62 210 ASN A O 1
ATOM 1526 N N . GLY A 1 211 ? -1.162 -3.231 -11.834 1.00 96.31 211 GLY A N 1
ATOM 1527 C CA . GLY A 1 211 ? 0.027 -3.192 -10.987 1.00 96.31 211 GLY A CA 1
ATOM 1528 C C . GLY A 1 211 ? 1.335 -3.213 -11.770 1.00 96.31 211 GLY A C 1
ATOM 1529 O O . GLY A 1 211 ? 2.379 -3.493 -11.190 1.00 96.31 211 GLY A O 1
ATOM 1530 N N . ASP A 1 212 ? 1.285 -2.859 -13.050 1.00 97.94 212 ASP A N 1
ATOM 1531 C CA . ASP A 1 212 ? 2.404 -2.898 -13.982 1.00 97.94 212 ASP A CA 1
ATOM 1532 C C . ASP A 1 212 ? 2.887 -1.492 -14.359 1.00 97.94 212 ASP A C 1
ATOM 1534 O O . ASP A 1 212 ? 2.259 -0.483 -14.028 1.00 97.94 212 ASP A O 1
ATOM 1538 N N . VAL A 1 213 ? 4.032 -1.398 -15.037 1.00 98.06 213 VAL A N 1
ATOM 1539 C CA . VAL A 1 213 ? 4.622 -0.110 -15.443 1.00 98.06 213 VAL A CA 1
ATOM 1540 C C . VAL A 1 213 ? 5.016 -0.118 -16.909 1.00 98.06 213 VAL A C 1
ATOM 1542 O O . VAL A 1 213 ? 5.431 -1.135 -17.455 1.00 98.06 213 VAL A O 1
ATOM 1545 N N . TYR A 1 214 ? 4.937 1.042 -17.548 1.00 98.44 214 TYR A N 1
ATOM 1546 C CA . TYR A 1 214 ? 5.461 1.256 -18.889 1.00 98.44 214 TYR A CA 1
ATOM 1547 C C . TYR A 1 214 ? 6.877 1.813 -18.816 1.00 98.44 214 TYR A C 1
ATOM 1549 O O . TYR A 1 214 ? 7.133 2.757 -18.066 1.00 98.44 214 TYR A O 1
ATOM 1557 N N . TYR A 1 215 ? 7.773 1.293 -19.652 1.00 98.25 215 TYR A N 1
ATOM 1558 C CA . TYR A 1 215 ? 9.084 1.887 -19.895 1.00 98.25 215 TYR A CA 1
ATOM 1559 C C . TYR A 1 215 ? 9.136 2.555 -21.269 1.00 98.25 215 TYR A C 1
ATOM 1561 O O . TYR A 1 215 ? 8.444 2.141 -22.194 1.00 98.25 215 TYR A O 1
ATOM 1569 N N . GLN A 1 216 ? 9.968 3.581 -21.414 1.00 98.44 216 GLN A N 1
ATOM 1570 C CA . GLN A 1 216 ? 10.389 4.132 -22.702 1.00 98.44 216 GLN A CA 1
ATOM 1571 C C . GLN A 1 216 ? 11.909 4.283 -22.673 1.00 98.44 216 GLN A C 1
ATOM 1573 O O . GLN A 1 216 ? 12.447 4.808 -21.694 1.00 98.44 216 GLN A O 1
ATOM 1578 N N . LEU A 1 217 ? 12.575 3.828 -23.736 1.00 98.25 217 LEU A N 1
ATOM 1579 C CA . LEU A 1 217 ? 14.030 3.899 -23.875 1.00 98.25 217 LEU A CA 1
ATOM 1580 C C . LEU A 1 217 ? 14.389 4.862 -24.991 1.00 98.25 217 LEU A C 1
ATOM 1582 O O . LEU A 1 217 ? 13.845 4.762 -26.093 1.00 98.25 217 LEU A O 1
ATOM 1586 N N . THR A 1 218 ? 15.357 5.729 -24.727 1.00 97.62 218 THR A N 1
ATOM 1587 C CA . THR A 1 218 ? 15.979 6.560 -25.756 1.00 97.62 218 THR A CA 1
ATOM 1588 C C . THR A 1 218 ? 17.473 6.267 -25.767 1.00 97.62 218 THR A C 1
ATOM 1590 O O . THR A 1 218 ? 18.179 6.634 -24.829 1.00 97.62 218 THR A O 1
ATOM 1593 N N . ALA A 1 219 ? 17.939 5.593 -26.816 1.00 97.56 219 ALA A N 1
ATOM 1594 C CA . ALA A 1 219 ? 19.332 5.198 -27.008 1.00 97.56 219 ALA A CA 1
ATOM 1595 C C . ALA A 1 219 ? 19.977 6.057 -28.109 1.00 97.56 219 ALA A C 1
ATOM 1597 O O . ALA A 1 219 ? 19.288 6.508 -29.031 1.00 97.56 219 ALA A O 1
ATOM 159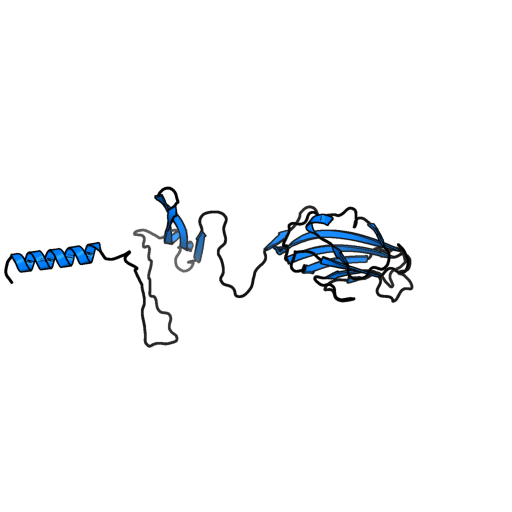8 N N . SER A 1 220 ? 21.288 6.295 -28.039 1.00 97.00 220 SER A N 1
ATOM 1599 C CA . SER A 1 220 ? 22.004 7.020 -29.105 1.00 97.00 220 SER A CA 1
ATOM 1600 C C . SER A 1 220 ? 22.127 6.219 -30.402 1.00 97.00 220 SER A C 1
ATOM 1602 O O . SER A 1 220 ? 22.316 6.801 -31.472 1.00 97.00 220 SER A O 1
ATOM 1604 N N . GLY A 1 221 ? 21.995 4.895 -30.325 1.00 95.69 221 GLY A N 1
ATOM 1605 C CA . GLY A 1 221 ? 22.043 3.988 -31.457 1.00 95.69 221 GLY A CA 1
ATOM 1606 C C . GLY A 1 221 ? 21.368 2.649 -31.167 1.00 95.69 221 GLY A C 1
ATOM 1607 O O . GLY A 1 221 ? 20.628 2.477 -30.199 1.00 95.69 221 GLY A O 1
ATOM 1608 N N . ALA A 1 222 ? 21.604 1.686 -32.055 1.00 96.75 222 ALA A N 1
ATOM 1609 C CA . ALA A 1 222 ? 21.122 0.327 -31.857 1.00 96.75 222 ALA A CA 1
ATOM 1610 C C . ALA A 1 222 ? 21.938 -0.355 -30.752 1.00 96.75 222 ALA A C 1
ATOM 1612 O O . ALA A 1 222 ? 23.160 -0.441 -30.867 1.00 96.75 222 ALA A O 1
ATOM 1613 N N . SER A 1 223 ? 21.256 -0.846 -29.715 1.00 96.62 223 SER A N 1
ATOM 1614 C CA . SER A 1 223 ? 21.861 -1.562 -28.582 1.00 96.62 223 SER A CA 1
ATOM 1615 C C . SER A 1 223 ? 23.009 -0.791 -27.923 1.00 96.62 223 SER A C 1
ATOM 1617 O O . SER A 1 223 ? 24.066 -1.356 -27.662 1.00 96.62 223 SER A O 1
ATOM 1619 N N . THR A 1 224 ? 22.811 0.510 -27.689 1.00 97.31 224 THR A N 1
ATOM 1620 C CA . THR A 1 224 ? 23.804 1.375 -27.028 1.00 97.31 224 THR A CA 1
ATOM 1621 C C . THR A 1 224 ? 23.446 1.729 -25.592 1.00 97.31 224 THR A C 1
ATOM 1623 O O . THR A 1 224 ? 24.307 2.257 -24.899 1.00 97.31 224 THR A O 1
ATOM 1626 N N . LEU A 1 225 ? 22.204 1.486 -25.157 1.00 98.25 225 LEU A N 1
ATOM 1627 C CA . LEU A 1 225 ? 21.721 1.848 -23.826 1.00 98.25 225 LEU A CA 1
ATOM 1628 C C . LEU A 1 225 ? 21.706 0.615 -22.916 1.00 98.25 225 LEU A C 1
ATOM 1630 O O . LEU A 1 225 ? 20.790 -0.200 -23.015 1.00 98.25 225 LEU A O 1
ATOM 1634 N N . ASP A 1 226 ? 22.676 0.498 -22.015 1.00 98.38 226 ASP A N 1
ATOM 1635 C CA . ASP A 1 226 ? 22.690 -0.557 -20.996 1.00 98.38 226 ASP A CA 1
ATOM 1636 C C . ASP A 1 226 ? 21.771 -0.164 -19.833 1.00 98.38 226 ASP A C 1
ATOM 1638 O O . ASP A 1 226 ? 21.865 0.967 -19.340 1.00 98.38 226 ASP A O 1
ATOM 1642 N N . VAL A 1 227 ? 20.900 -1.072 -19.372 1.00 98.38 227 VAL A N 1
ATOM 1643 C CA . VAL A 1 227 ? 19.896 -0.761 -18.335 1.00 98.38 227 VAL A CA 1
ATOM 1644 C C . VAL A 1 227 ? 19.863 -1.788 -17.203 1.00 98.38 227 VAL A C 1
ATOM 1646 O O . VAL A 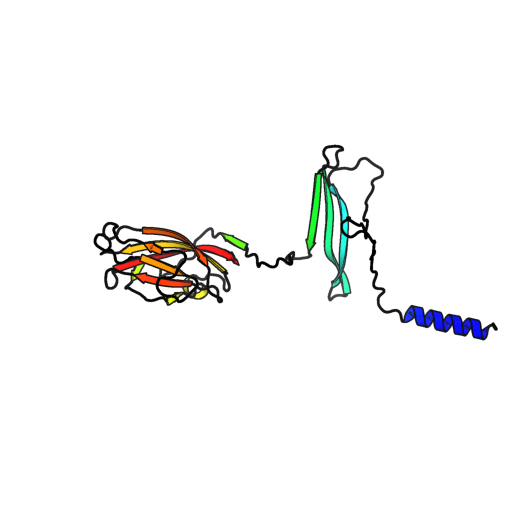1 227 ? 19.737 -2.990 -17.430 1.00 98.38 227 VAL A O 1
ATOM 1649 N N . TRP A 1 228 ? 19.854 -1.286 -15.964 1.00 98.12 228 TRP A N 1
ATOM 1650 C CA . TRP A 1 228 ? 19.544 -2.049 -14.758 1.00 98.12 228 TRP A CA 1
ATOM 1651 C C . TRP A 1 228 ? 18.302 -1.491 -14.072 1.00 98.12 228 TRP A C 1
ATOM 1653 O O . TRP A 1 228 ? 18.238 -0.296 -13.767 1.00 98.12 228 TRP A O 1
ATOM 1663 N N . LEU A 1 229 ? 17.353 -2.368 -13.749 1.00 98.31 229 LEU A N 1
ATOM 1664 C CA . LEU A 1 229 ? 16.182 -2.035 -12.941 1.00 98.31 229 LEU A CA 1
ATOM 1665 C C . LE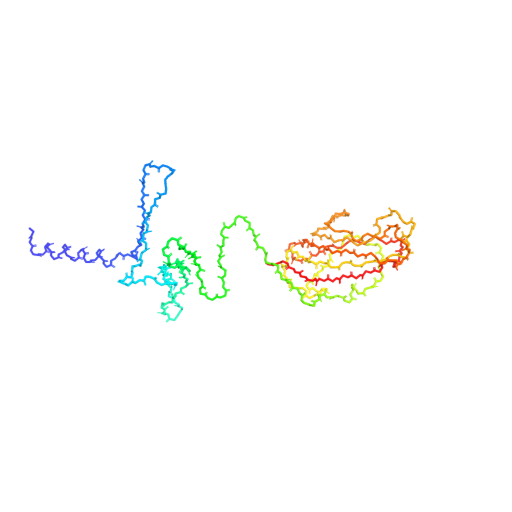U A 1 229 ? 16.105 -2.950 -11.723 1.00 98.31 229 LEU A C 1
ATOM 1667 O O . LEU A 1 229 ? 16.304 -4.161 -11.811 1.00 98.31 229 LEU A O 1
ATOM 1671 N N . GLN A 1 230 ? 15.790 -2.362 -10.574 1.00 98.38 230 GLN A N 1
ATOM 1672 C CA . GLN A 1 230 ? 15.607 -3.081 -9.317 1.00 98.38 230 GLN A CA 1
ATOM 1673 C C . GLN A 1 230 ? 14.429 -2.488 -8.549 1.00 98.38 230 GLN A C 1
ATOM 1675 O O . GLN A 1 230 ? 14.294 -1.265 -8.490 1.00 98.38 230 GLN A O 1
ATOM 1680 N N . ILE A 1 231 ? 13.614 -3.334 -7.914 1.00 98.56 231 ILE A N 1
ATOM 1681 C CA . ILE A 1 231 ? 12.508 -2.892 -7.050 1.00 98.56 231 ILE A CA 1
ATOM 1682 C C . ILE A 1 231 ? 12.888 -3.109 -5.587 1.00 98.56 231 ILE A C 1
ATOM 1684 O O . ILE A 1 231 ? 13.128 -4.239 -5.172 1.00 98.56 231 ILE A O 1
ATOM 1688 N N . TRP A 1 232 ? 12.895 -2.036 -4.797 1.00 98.44 232 TRP A N 1
ATOM 1689 C CA . TRP A 1 232 ? 13.283 -2.043 -3.376 1.00 98.44 232 TRP A CA 1
ATOM 1690 C C . TRP A 1 232 ? 12.096 -1.959 -2.405 1.00 98.44 232 TRP A C 1
ATOM 1692 O O . TRP A 1 232 ? 12.262 -2.023 -1.187 1.00 98.44 232 TRP A O 1
ATOM 1702 N N . GLY A 1 233 ? 10.883 -1.831 -2.932 1.00 98.38 233 GLY A N 1
ATOM 1703 C CA . GLY A 1 233 ? 9.649 -1.821 -2.157 1.00 98.38 233 GLY A CA 1
ATOM 1704 C C . GLY A 1 233 ? 8.445 -1.480 -3.022 1.00 98.38 233 GLY A C 1
ATOM 1705 O O . GLY A 1 233 ? 8.599 -1.062 -4.169 1.00 98.38 233 GLY A O 1
ATOM 1706 N N . TYR A 1 234 ? 7.245 -1.657 -2.481 1.00 98.31 234 TYR A N 1
ATOM 1707 C CA . TYR A 1 234 ? 5.996 -1.401 -3.203 1.00 98.31 234 TYR A CA 1
ATOM 1708 C C . TYR A 1 234 ? 4.856 -0.995 -2.266 1.00 98.31 234 TYR A C 1
ATOM 1710 O O . TYR A 1 234 ? 4.938 -1.186 -1.054 1.00 98.31 234 TYR A O 1
ATOM 1718 N N . TRP A 1 235 ? 3.795 -0.423 -2.835 1.00 97.38 235 TRP A N 1
ATOM 1719 C CA . TRP A 1 235 ? 2.563 -0.051 -2.135 1.00 97.38 235 TRP A CA 1
ATOM 1720 C C . TRP A 1 235 ? 1.425 -1.001 -2.509 1.00 97.38 235 TRP A C 1
ATOM 1722 O O . TRP A 1 235 ? 1.208 -1.225 -3.702 1.00 97.38 235 TRP A O 1
ATOM 1732 N N . ILE A 1 236 ? 0.686 -1.524 -1.523 1.00 92.94 236 ILE A N 1
ATOM 1733 C CA . ILE A 1 236 ? -0.480 -2.411 -1.719 1.00 92.94 236 ILE A CA 1
ATOM 1734 C C . ILE A 1 236 ? -1.556 -2.235 -0.642 1.00 92.94 236 ILE A C 1
ATOM 1736 O O . ILE A 1 236 ? -1.252 -1.660 0.430 1.00 92.94 236 ILE A O 1
#

Sequence (236 aa):
MNAEERIAALERRIARLENRGPLMGAFTMKPAATNTVVDELRVERLCSGTAADGIGVGLPFMVEDASGNVDEAGNIDVVLTTAAHATQAAEMRFGVLGNTRLALKSGYQVYGFVPLLAPLTSTSWDGDAYSTAAKTLIDLSAVFSAPAGIKAALFRIVCRDSGSAASTSNLGVMLSPNDTASNGPVHCRVDGLPNDVLGEENAVVPCDANGDVYYQLTASGASTLDVWLQIWGYWI